Protein 1EKB (pdb70)

Sequence (245 aa):
CGKKLVTIVGGSDSREGAWPWVVALYFDDQQVCGASLVSRDWLVSAAHCVYGRNMEPSKWKAVLGLHMASNLTSPQIETRLIDQIVINPHYNKRRKNNDIAMMHLEMKVNYTDYIQPICLPEENQVFPPGRICSIAGWGALIYQGSTADVLQEADVPLLSNEKCQQQMPEYNITENMVCAGYEAGGVDSCQGDSGGPLMCQENNRWLLAGVTSFGYQCALPNRPGVYARVPRFTEWIQSFLHDDD

Nearest PDB structures (foldseek):
  1ekb-assembly1_B  TM=1.004E+00  e=3.372E-55  Bos taurus
  6zov-assembly3_C  TM=9.991E-01  e=3.784E-47  Homo sapiens
  7wr7-assembly1_B  TM=9.930E-01  e=2.522E-43  Homo sapiens
  7wqz-assembly1_B  TM=9.860E-01  e=4.909E-41  Homo sapiens
  3w94-assembly2_B  TM=9.907E-01  e=9.149E-38  Oryzias latipes

InterPro domains:
  IPR000082 SEA domain [PF01390] (59-157)
  IPR000082 SEA domain [PS50024] (54-169)
  IPR000082 SEA domain [SM00200] (52-170)
  IPR000859 CUB domain [PF00431] (240-347)
  IPR000859 CUB domain [PF00431] (540-647)
  IPR000859 CUB domain [PS01180] (240-350)
  IPR000859 CUB domain [PS01180] (540-650)
  IPR000859 CUB domain [SM00042] (240-350)
  IPR000859 CUB domain [SM00042] (540-650)
  IPR000859 CUB domain [cd00041] (240-349)
  IPR000859 CUB domain [cd00041] (540-649)
  IPR000998 MAM domain [PF00629] (363-519)
  IPR000998 MAM domain [PS00740] (407-447)
  IPR000998 MAM domain [PS50060] (361-520)
  IPR000998 MAM domain [SM00137] (358-520)
  IPR000998 MAM domain [cd06263] (363-518)
  IPR001190 SRCR domain [PF00530] (698-795)
  IPR001190 SRCR domain [PS00420] (699-736)
  IPR001190 SRCR domain [PS50287] (694-804)
  IPR001190 SRCR domain [SM00202] (694-784)

Organism: Bos taurus (NCBI:txid9913)

CATH classification: 2.40.10.10 (+1 more: 2.40.10.10)

Structure (mmCIF, N/CA/C/O backbone):
data_1EKB
#
_entry.id   1EKB
#
_cell.length_a   39.990
_cell.length_b   70.650
_cell.length_c   85.220
_cell.angle_alpha   90.00
_cell.angle_beta   90.00
_cell.angle_gamma   90.00
#
_symmetry.space_group_name_H-M   'P 21 21 21'
#
loop_
_entity.id
_entity.type
_entity.pdbx_description
1 polymer ENTEROPEPTIDASE
2 polymer ENTEROPEPTIDASE
3 polymer 'VAL-ASP-ASP-ASP-ASP-LYK PEPTIDE'
4 non-polymer 'ZINC ION'
5 water water
#
loop_
_atom_site.group_PDB
_atom_site.id
_atom_site.type_symbol
_atom_site.label_atom_id
_atom_site.label_alt_id
_atom_site.label_comp_id
_atom_site.label_asym_id
_atom_site.label_entity_id
_atom_site.label_seq_id
_atom_site.pdbx_PDB_ins_code
_atom_site.Cartn_x
_atom_site.Cartn_y
_atom_site.Cartn_z
_atom_site.occupancy
_atom_site.B_iso_or_equiv
_atom_site.auth_seq_id
_atom_site.auth_comp_id
_atom_site.auth_asym_id
_atom_site.auth_atom_id
_atom_site.pdbx_PDB_model_num
ATOM 1 N N . CYS A 1 1 ? 6.819 -16.698 15.312 1.00 25.69 1 CYS A N 1
ATOM 2 C CA . CYS A 1 1 ? 7.603 -15.478 14.950 1.00 25.58 1 CYS A CA 1
ATOM 3 C C . CYS A 1 1 ? 7.251 -14.980 13.543 1.00 24.22 1 CYS A C 1
ATOM 4 O O . CYS A 1 1 ? 7.432 -15.702 12.562 1.00 23.68 1 CYS A O 1
ATOM 7 N N . GLY A 1 2 ? 6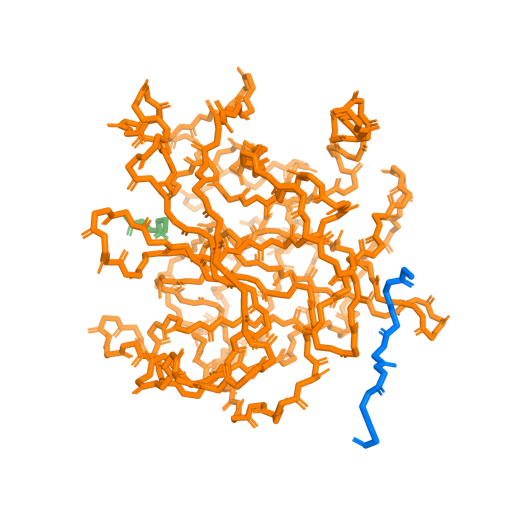.740 -13.753 13.458 1.00 22.01 2 GLY A N 1
ATOM 8 C CA . GLY A 1 2 ? 6.378 -13.153 12.180 1.00 21.22 2 GLY A CA 1
ATOM 9 C C . GLY A 1 2 ? 5.385 -13.886 11.283 1.00 22.77 2 GLY A C 1
ATOM 10 O O . GLY A 1 2 ? 5.444 -13.766 10.055 1.00 22.11 2 GLY A O 1
ATOM 11 N N . LYS A 1 3 ? 4.468 -14.642 11.876 1.00 22.08 3 LYS A N 1
ATOM 12 C CA . LYS A 1 3 ? 3.483 -15.375 11.092 1.00 22.72 3 LYS A CA 1
ATOM 13 C C . LYS A 1 3 ? 2.057 -14.951 11.446 1.00 23.95 3 LYS A C 1
ATOM 14 O O . LYS A 1 3 ? 1.714 -14.819 12.623 1.00 24.90 3 LYS A O 1
ATOM 16 N N . LYS A 1 4 ? 1.236 -14.704 10.426 1.00 23.66 4 LYS A N 1
ATOM 17 C CA . LYS A 1 4 ? -0.156 -14.336 10.654 1.00 23.72 4 LYS A CA 1
ATOM 18 C C . LYS A 1 4 ? -0.833 -15.668 10.926 1.00 25.05 4 LYS A C 1
ATOM 19 O O . LYS A 1 4 ? -0.453 -16.680 10.341 1.00 23.52 4 LYS A O 1
ATOM 25 N N . LEU A 1 5 ? -1.810 -15.684 11.825 1.00 28.37 5 LEU A N 1
ATOM 26 C CA . LEU A 1 5 ? -2.476 -16.936 12.168 1.00 31.92 5 LEU A CA 1
ATOM 27 C C . LEU A 1 5 ? -3.997 -16.913 12.036 1.00 34.49 5 LEU A C 1
ATOM 28 O O . LEU A 1 5 ? -4.686 -17.811 12.531 1.00 35.15 5 LEU A O 1
ATOM 33 N N . VAL A 1 6 ? -4.523 -15.893 11.371 1.00 36.56 6 VAL A N 1
ATOM 34 C CA . VAL A 1 6 ? -5.965 -15.798 11.184 1.00 40.40 6 VAL A CA 1
ATOM 35 C C . VAL A 1 6 ? -6.304 -15.970 9.706 1.00 41.43 6 VAL A C 1
ATOM 36 O O . VAL A 1 6 ? -5.695 -15.327 8.848 1.00 41.55 6 VAL A O 1
ATOM 40 N N . THR A 1 7 ? -7.272 -16.841 9.422 1.00 43.14 7 THR A N 1
ATOM 41 C CA . THR A 1 7 ? -7.698 -17.133 8.053 1.00 43.62 7 THR A CA 1
ATOM 42 C C . THR A 1 7 ? -8.075 -15.892 7.256 1.00 44.55 7 THR A C 1
ATOM 43 O O . THR A 1 7 ? -8.048 -14.798 7.863 1.00 46.51 7 THR A O 1
ATOM 47 N N . ILE B 2 1 ? -2.289 6.482 9.701 1.00 18.47 16 ILE B N 1
ATOM 48 C CA . ILE B 2 1 ? -1.987 5.947 8.341 1.00 17.88 16 ILE B CA 1
ATOM 49 C C . ILE B 2 1 ? -2.854 6.632 7.287 1.00 20.28 16 ILE B C 1
ATOM 50 O O . ILE B 2 1 ? -4.086 6.622 7.380 1.00 19.74 16 ILE B O 1
ATOM 55 N N . VAL B 2 2 ? -2.206 7.222 6.287 1.00 20.74 17 VAL B N 1
ATOM 56 C CA . VAL B 2 2 ? -2.914 7.916 5.222 1.00 22.03 17 VAL B CA 1
ATOM 57 C C . VAL B 2 2 ? -2.857 7.141 3.904 1.00 22.67 17 VAL B C 1
ATOM 58 O O . VAL B 2 2 ? -1.787 6.717 3.462 1.00 24.25 17 VAL B O 1
ATOM 62 N N . GLY B 2 3 ? -4.019 6.949 3.287 1.00 21.78 18 GLY B N 1
ATOM 63 C CA . GLY B 2 3 ? -4.076 6.235 2.025 1.00 19.07 18 GLY B CA 1
ATOM 64 C C . GLY B 2 3 ? -4.068 4.737 2.225 1.00 19.31 18 GLY B C 1
ATOM 65 O O . GLY B 2 3 ? -3.764 3.965 1.307 1.00 18.74 18 GLY B O 1
ATOM 66 N N . GLY B 2 4 ? -4.399 4.324 3.441 1.00 16.57 19 GLY B N 1
ATOM 67 C CA . GLY B 2 4 ? -4.434 2.914 3.748 1.00 15.36 19 GLY B CA 1
ATOM 68 C C . GLY B 2 4 ? -5.853 2.385 3.747 1.00 17.63 19 GLY B C 1
ATOM 69 O O . GLY B 2 4 ? -6.787 3.072 3.331 1.00 17.91 19 GLY B O 1
ATOM 70 N N . SER B 2 5 ? -6.011 1.151 4.210 1.00 19.33 20 SER B N 1
ATOM 71 C CA . SER B 2 5 ? -7.316 0.516 4.277 1.00 21.63 20 SER B CA 1
ATOM 72 C C . SER B 2 5 ? -7.486 -0.159 5.636 1.00 23.24 20 SER B C 1
ATOM 73 O O . SER B 2 5 ? -6.502 -0.445 6.327 1.00 22.21 20 SER B O 1
ATOM 76 N N . ASP B 2 6 ? -8.741 -0.412 6.002 1.00 24.15 21 ASP B N 1
ATOM 77 C CA . ASP B 2 6 ? -9.078 -1.065 7.259 1.00 25.62 21 ASP B CA 1
ATOM 78 C C . ASP B 2 6 ? -8.579 -2.505 7.266 1.00 24.84 21 ASP B C 1
ATOM 79 O O . ASP B 2 6 ? -8.917 -3.287 6.377 1.00 26.84 21 ASP B O 1
ATOM 84 N N . SER B 2 7 ? -7.786 -2.860 8.270 1.00 22.60 22 SER B N 1
ATOM 85 C CA . SER B 2 7 ? -7.291 -4.223 8.375 1.00 22.50 22 SER B CA 1
ATOM 86 C C . SER B 2 7 ? -8.269 -5.024 9.231 1.00 22.19 22 SER B C 1
ATOM 87 O O . SER B 2 7 ? -8.981 -4.458 10.058 1.00 22.92 22 SER B O 1
ATOM 90 N N . ARG B 2 8 ? -8.323 -6.335 9.026 1.00 23.16 23 ARG B N 1
ATOM 91 C CA . ARG B 2 8 ? -9.215 -7.169 9.821 1.00 25.06 23 ARG B CA 1
ATOM 92 C C . ARG B 2 8 ? -8.491 -7.787 11.013 1.00 24.47 23 ARG B C 1
ATOM 93 O O . ARG B 2 8 ? -7.265 -7.850 11.046 1.00 22.86 23 ARG B O 1
ATOM 101 N N . GLU B 2 9 ? -9.270 -8.223 11.997 1.00 24.59 24 GLU B N 1
ATOM 102 C CA . GLU B 2 9 ? -8.739 -8.832 13.209 1.00 23.55 24 GLU B CA 1
ATOM 103 C C . GLU B 2 9 ? -7.710 -9.898 12.886 1.00 22.61 24 GLU B C 1
ATOM 104 O O . GLU B 2 9 ? -7.933 -10.729 12.008 1.00 22.57 24 GLU B O 1
ATOM 110 N N . GLY B 2 10 ? -6.582 -9.861 13.593 1.00 20.97 25 GLY B N 1
ATOM 111 C CA . GLY B 2 10 ? -5.536 -10.849 13.382 1.00 19.85 25 GLY B CA 1
ATOM 112 C C . GLY B 2 10 ? -4.545 -10.558 12.267 1.00 19.41 25 GLY B C 1
ATOM 113 O O . GLY B 2 10 ? -3.526 -11.237 12.154 1.00 19.47 25 GLY B O 1
ATOM 114 N N . ALA B 2 11 ? -4.834 -9.552 11.446 1.00 18.63 26 ALA B N 1
ATOM 115 C CA . ALA B 2 11 ? -3.962 -9.195 10.330 1.00 17.27 26 ALA B CA 1
ATOM 116 C C . ALA B 2 11 ? -2.527 -8.926 10.778 1.00 18.06 26 ALA B C 1
ATOM 117 O O . ALA B 2 11 ? -1.582 -9.442 10.184 1.00 17.20 26 ALA B O 1
ATOM 119 N N . TRP B 2 12 ? -2.375 -8.122 11.828 1.00 17.59 27 TRP B N 1
ATOM 120 C CA . TRP B 2 12 ? -1.057 -7.772 12.349 1.00 17.22 27 TRP B CA 1
ATOM 121 C C . TRP B 2 12 ? -1.017 -7.980 13.862 1.00 16.12 27 TRP B C 1
ATOM 122 O O . TRP B 2 12 ? -1.055 -7.017 14.637 1.00 14.30 27 TRP B O 1
ATOM 133 N N . PRO B 2 13 ? -0.930 -9.251 14.299 1.00 15.36 28 PRO B N 1
ATOM 134 C CA . PRO B 2 13 ? -0.892 -9.617 15.722 1.00 14.83 28 PRO B CA 1
ATOM 135 C C . PRO B 2 13 ? 0.2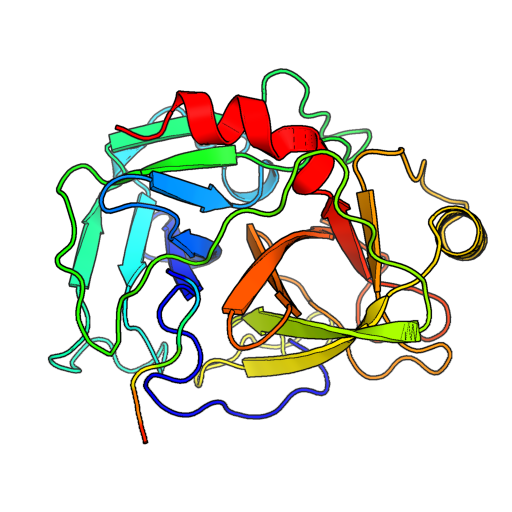58 -9.059 16.575 1.00 15.27 28 PRO B C 1
ATOM 136 O O . PRO B 2 13 ? 0.227 -9.173 17.801 1.00 17.57 28 PRO B O 1
ATOM 140 N N . TRP B 2 14 ? 1.259 -8.454 15.940 1.00 14.04 29 TRP B N 1
ATOM 141 C CA . TRP B 2 14 ? 2.385 -7.885 16.673 1.00 12.25 29 TRP B CA 1
ATOM 142 C C . TRP B 2 14 ? 2.271 -6.382 16.853 1.00 10.63 29 TRP B C 1
ATOM 143 O O . TRP B 2 14 ? 3.065 -5.779 17.567 1.00 11.92 29 TRP B O 1
ATOM 154 N N . VAL B 2 15 ? 1.290 -5.775 16.200 1.00 8.22 30 VAL B N 1
ATOM 155 C CA . VAL B 2 15 ? 1.082 -4.340 16.318 1.00 7.61 30 VAL B CA 1
ATOM 156 C C . VAL B 2 15 ? 0.363 -4.040 17.627 1.00 9.60 30 VAL B C 1
ATOM 157 O O . VAL B 2 15 ? -0.663 -4.653 17.932 1.00 5.57 30 VAL B O 1
ATOM 161 N N . VAL B 2 16 ? 0.915 -3.109 18.405 1.00 9.06 31 VAL B N 1
ATOM 162 C CA . VAL B 2 16 ? 0.319 -2.769 19.684 1.00 8.97 31 VAL B CA 1
ATOM 163 C C . VAL B 2 16 ? 0.082 -1.276 19.873 1.00 9.72 31 VAL B C 1
ATOM 164 O O . VAL B 2 16 ? 0.817 -0.429 19.356 1.00 8.76 31 VAL B O 1
ATOM 168 N N . ALA B 2 17 ? -0.972 -0.962 20.611 1.00 11.18 32 ALA B N 1
ATOM 169 C CA . ALA B 2 17 ? -1.329 0.421 20.885 1.00 11.73 32 ALA B CA 1
ATOM 170 C C . ALA B 2 17 ? -0.747 0.893 22.228 1.00 11.49 32 ALA B C 1
ATOM 171 O O . ALA B 2 17 ? -0.683 0.142 23.198 1.00 9.95 32 ALA B O 1
ATOM 173 N N . LEU B 2 18 ? -0.312 2.145 22.265 1.00 13.97 33 LEU B N 1
ATOM 174 C CA . LEU B 2 18 ? 0.258 2.709 23.473 1.00 15.95 33 LEU B CA 1
ATOM 175 C C . LEU B 2 18 ? -0.559 3.884 23.980 1.00 17.51 33 LEU B C 1
ATOM 176 O O . LEU B 2 18 ? -0.909 4.797 23.230 1.00 18.03 33 LEU B O 1
ATOM 181 N N . TYR B 2 19 ? -0.870 3.848 25.268 1.00 19.73 34 TYR B N 1
ATOM 182 C CA . TYR B 2 19 ? -1.637 4.917 25.885 1.00 20.38 34 TYR B CA 1
ATOM 183 C C . TYR B 2 19 ? -0.845 5.559 27.012 1.00 21.07 34 TYR B C 1
ATOM 184 O O . TYR B 2 19 ? -0.276 4.868 27.859 1.00 20.73 34 TYR B O 1
ATOM 193 N N . PHE B 2 20 ? -0.787 6.884 27.002 1.00 23.01 35 PHE B N 1
ATOM 194 C CA . PHE B 2 20 ? -0.114 7.624 28.057 1.00 25.76 35 PHE B CA 1
ATOM 195 C C . PHE B 2 20 ? -1.265 8.316 28.780 1.00 28.21 35 PHE B C 1
ATOM 196 O O . PHE B 2 20 ? -1.948 9.157 28.191 1.00 28.66 35 PHE B O 1
ATOM 204 N N . ASP B 2 21 ? -1.489 7.946 30.041 1.00 29.63 37 ASP B N 1
ATOM 205 C CA . ASP B 2 21 ? -2.587 8.508 30.823 1.00 30.48 37 ASP B CA 1
ATOM 206 C C . ASP B 2 21 ? -3.900 8.269 30.075 1.00 30.64 37 ASP B C 1
ATOM 207 O O . ASP B 2 21 ? -4.666 9.202 29.807 1.00 27.75 37 ASP B O 1
ATOM 212 N N . ASP B 2 22 ? -4.122 7.002 29.730 1.00 32.20 38 ASP B N 1
ATOM 213 C CA . ASP B 2 22 ? -5.312 6.546 29.018 1.00 33.41 38 ASP B CA 1
ATOM 214 C C . ASP B 2 22 ? -5.638 7.271 27.719 1.00 32.52 38 ASP B C 1
ATOM 215 O O . ASP B 2 22 ? -6.792 7.343 27.304 1.00 33.24 38 ASP B O 1
ATOM 220 N N . GLN B 2 23 ? -4.601 7.790 27.074 1.00 32.02 39 GLN B N 1
ATOM 221 C CA . GLN B 2 23 ? -4.741 8.490 25.803 1.00 31.49 39 GLN B CA 1
ATOM 222 C C . GLN B 2 23 ? -3.850 7.782 24.768 1.00 28.39 39 GLN B C 1
ATOM 223 O O . GLN B 2 23 ? -2.633 7.723 24.932 1.00 26.24 39 GLN B O 1
ATOM 229 N N . GLN B 2 24 ? -4.456 7.234 23.719 1.00 26.11 40 GLN B N 1
ATOM 230 C CA . GLN B 2 24 ? -3.697 6.536 22.679 1.00 24.69 40 GLN B CA 1
ATOM 231 C C . GLN B 2 24 ? -2.820 7.546 21.942 1.00 22.55 40 GLN B C 1
ATOM 232 O O . GLN B 2 24 ? -3.334 8.474 21.319 1.00 22.88 40 GLN B O 1
ATOM 238 N N . VAL B 2 25 ? -1.500 7.371 22.019 1.00 20.68 41 VAL B N 1
ATOM 239 C CA . VAL B 2 25 ? -0.576 8.309 21.382 1.00 19.44 41 VAL B CA 1
ATOM 240 C C . VAL B 2 25 ? 0.455 7.705 20.422 1.00 19.52 41 VAL B C 1
ATOM 241 O O . VAL B 2 25 ? 1.038 8.422 19.613 1.00 20.76 41 VAL B O 1
ATOM 245 N N . CYS B 2 26 ? 0.692 6.401 20.505 1.00 17.96 42 CYS B N 1
ATOM 246 C CA . CYS B 2 26 ? 1.664 5.781 19.609 1.00 15.90 42 CYS B CA 1
ATOM 247 C C . CYS B 2 26 ? 1.473 4.290 19.385 1.00 12.80 42 CYS B C 1
ATOM 248 O O . CYS B 2 26 ? 0.636 3.652 20.017 1.00 14.20 42 CYS B O 1
ATOM 251 N N . GLY B 2 27 ? 2.258 3.754 18.458 1.00 11.64 43 GLY B N 1
ATOM 252 C CA . GLY B 2 27 ? 2.214 2.337 18.157 1.00 8.96 43 GLY B CA 1
ATOM 253 C C . GLY B 2 27 ? 3.524 1.723 18.617 1.00 9.04 43 GLY B C 1
ATOM 254 O O . GLY B 2 27 ? 4.446 2.436 19.016 1.00 9.09 43 GLY B O 1
ATOM 255 N N . ALA B 2 28 ? 3.605 0.401 18.580 1.00 7.21 44 ALA B N 1
ATOM 256 C CA . ALA B 2 28 ? 4.807 -0.301 18.988 1.00 8.69 44 ALA B CA 1
ATOM 257 C C . ALA B 2 28 ? 4.666 -1.704 18.454 1.00 7.85 44 ALA B C 1
ATOM 258 O O . ALA B 2 28 ? 3.574 -2.095 18.052 1.00 9.99 44 ALA B O 1
ATOM 260 N N . SER B 2 29 ? 5.757 -2.461 18.460 1.00 6.33 45 SER B N 1
ATOM 261 C CA . SER B 2 29 ? 5.731 -3.823 17.945 1.00 7.99 45 SER B CA 1
ATOM 262 C C . SER B 2 29 ? 6.201 -4.813 18.999 1.00 9.73 45 SER B C 1
ATOM 263 O O . SER B 2 29 ? 7.214 -4.590 19.667 1.00 11.67 45 SER B O 1
ATOM 266 N N . LEU B 2 30 ? 5.460 -5.907 19.137 1.00 10.64 46 LEU B N 1
ATOM 267 C CA . LEU B 2 30 ? 5.794 -6.958 20.088 1.00 10.55 46 LEU B CA 1
ATOM 268 C C . LEU B 2 30 ? 6.937 -7.788 19.520 1.00 13.46 46 LEU B C 1
ATOM 269 O O . LEU B 2 30 ? 6.885 -8.198 18.356 1.00 14.45 46 LEU B O 1
ATOM 274 N N . VAL B 2 31 ? 7.974 -8.034 20.320 1.00 13.78 47 VAL B N 1
ATOM 275 C CA . VAL B 2 31 ? 9.094 -8.845 19.844 1.00 14.57 47 VAL B CA 1
ATOM 276 C C . VAL B 2 31 ? 9.429 -10.009 20.797 1.00 15.71 47 VAL B C 1
ATOM 277 O O . VAL B 2 31 ? 10.333 -10.797 20.539 1.00 16.15 47 VAL B O 1
ATOM 281 N N . SER B 2 32 ? 8.676 -10.113 21.888 1.00 16.62 48 SER B N 1
ATOM 282 C CA . SER B 2 32 ? 8.832 -11.195 22.867 1.00 16.78 48 SER B CA 1
ATOM 283 C C . SER B 2 32 ? 7.635 -11.090 23.818 1.00 17.62 48 SER B C 1
ATOM 284 O O . SER B 2 32 ? 6.801 -10.194 23.667 1.00 15.56 48 SER B O 1
ATOM 287 N N . ARG B 2 33 ? 7.552 -11.987 24.798 1.00 20.80 49 ARG B N 1
ATOM 288 C CA . ARG B 2 33 ? 6.443 -11.944 25.749 1.00 22.54 49 ARG B CA 1
ATOM 289 C C . ARG B 2 33 ? 6.575 -10.761 26.697 1.00 21.67 49 ARG B C 1
ATOM 290 O O . ARG B 2 33 ? 5.621 -10.406 27.383 1.00 21.63 49 ARG B O 1
ATOM 298 N N . ASP B 2 34 ? 7.752 -10.142 26.713 1.00 22.97 50 ASP B N 1
ATOM 299 C CA . ASP B 2 34 ? 8.029 -9.035 27.635 1.00 22.83 50 ASP B CA 1
ATOM 300 C C . ASP B 2 34 ? 8.376 -7.681 27.059 1.00 19.39 50 ASP B C 1
ATOM 301 O O . ASP B 2 34 ? 8.161 -6.666 27.722 1.00 18.10 50 ASP B O 1
ATOM 306 N N . TRP B 2 35 ? 8.926 -7.650 25.849 1.00 16.78 51 TRP B N 1
ATOM 307 C CA . TRP B 2 35 ? 9.332 -6.376 25.272 1.00 13.72 51 TRP B CA 1
ATOM 308 C C . TRP B 2 35 ? 8.642 -5.895 24.003 1.00 13.57 51 TRP B C 1
ATOM 309 O O . TRP B 2 35 ? 8.198 -6.679 23.169 1.00 11.08 51 TRP B O 1
ATOM 320 N N . LEU B 2 36 ? 8.592 -4.573 23.880 1.00 13.92 52 LEU B N 1
ATOM 321 C CA . LEU B 2 36 ? 8.004 -3.882 22.743 1.00 15.38 52 LEU B CA 1
ATOM 322 C C . LEU B 2 36 ? 9.043 -2.900 22.212 1.00 15.00 52 LEU B C 1
ATOM 323 O O . LEU B 2 36 ? 9.778 -2.290 22.995 1.00 14.81 52 LEU B O 1
ATOM 328 N N . VAL B 2 37 ? 9.112 -2.758 20.892 1.00 12.31 53 VAL B N 1
ATOM 329 C CA . VAL B 2 37 ? 10.010 -1.791 20.287 1.00 9.57 53 VAL B CA 1
ATOM 330 C C . VAL B 2 37 ? 9.093 -0.680 19.796 1.00 10.33 53 VAL B C 1
ATOM 331 O O . VAL B 2 37 ? 8.083 -0.935 19.149 1.00 11.42 53 VAL B O 1
ATOM 335 N N . SER B 2 38 ? 9.444 0.554 20.111 1.00 9.46 54 SER B N 1
ATOM 336 C CA . SER B 2 38 ? 8.641 1.692 19.711 1.00 7.63 54 SER B CA 1
ATOM 337 C C . SER B 2 38 ? 9.598 2.840 19.390 1.00 8.23 54 SER B C 1
ATOM 338 O O . SER B 2 38 ? 10.800 2.622 19.274 1.00 7.04 54 SER B O 1
ATOM 341 N N . ALA B 2 39 ? 9.067 4.051 19.253 1.00 10.26 55 ALA B N 1
ATOM 342 C CA . ALA B 2 39 ? 9.885 5.221 18.937 1.00 13.84 55 ALA B CA 1
ATOM 343 C C . ALA B 2 39 ? 10.235 6.024 20.186 1.00 15.83 55 ALA B C 1
ATOM 344 O O . ALA B 2 39 ? 9.403 6.186 21.082 1.00 17.07 55 ALA B O 1
ATOM 346 N N . ALA B 2 40 ? 11.458 6.545 20.231 1.00 16.09 56 ALA B N 1
ATOM 347 C CA . ALA B 2 40 ? 11.910 7.338 21.367 1.00 16.20 56 ALA B CA 1
ATOM 348 C C . ALA B 2 40 ? 11.110 8.621 21.591 1.00 18.15 56 ALA B C 1
ATOM 349 O O . ALA B 2 40 ? 10.829 8.976 22.739 1.00 18.70 56 ALA B O 1
ATOM 351 N N . HIS B 2 41 ? 10.735 9.323 20.522 1.00 16.71 57 HIS B N 1
ATOM 352 C CA . HIS B 2 41 ? 9.986 10.563 20.718 1.00 17.72 57 HIS B CA 1
ATOM 353 C C . HIS B 2 41 ? 8.588 10.326 21.272 1.00 18.08 57 HIS B C 1
ATOM 354 O O . HIS B 2 41 ? 7.875 11.270 21.623 1.00 17.52 57 HIS B O 1
ATOM 361 N N . CYS B 2 42 ? 8.195 9.063 21.350 1.00 20.04 58 CYS B N 1
ATOM 362 C CA . CYS B 2 42 ? 6.890 8.736 21.899 1.00 22.71 58 CYS B CA 1
ATOM 363 C C . CYS B 2 42 ? 6.987 8.873 23.417 1.00 24.32 58 CYS B C 1
ATOM 364 O O . CYS B 2 42 ? 6.120 9.467 24.052 1.00 24.91 58 CYS B O 1
ATOM 367 N N . VAL B 2 43 ? 8.069 8.346 23.982 1.00 23.68 59 VAL B N 1
ATOM 368 C CA . VAL B 2 43 ? 8.276 8.369 25.420 1.00 26.02 59 VAL B CA 1
ATOM 369 C C . VAL B 2 43 ? 9.246 9.438 25.934 1.00 27.71 59 VAL B C 1
ATOM 370 O O . VAL B 2 43 ? 9.565 9.470 27.121 1.00 27.58 59 VAL B O 1
ATOM 374 N N . TYR B 2 44 ? 9.708 10.313 25.052 1.00 28.46 60 TYR B N 1
ATOM 375 C CA . TYR B 2 44 ? 10.639 11.356 25.458 1.00 29.30 60 TYR B CA 1
ATOM 376 C C . TYR B 2 44 ? 10.011 12.389 26.390 1.00 29.80 60 TYR B C 1
ATOM 377 O O . TYR B 2 44 ? 8.998 13.002 26.061 1.00 28.62 60 TYR B O 1
ATOM 386 N N . GLY B 2 45 A 10.631 12.588 27.549 1.00 31.32 60 GLY B N 1
ATOM 387 C CA . GLY B 2 45 A 10.126 13.562 28.503 1.00 31.14 60 GLY B CA 1
ATOM 388 C C . GLY B 2 45 A 8.962 13.055 29.331 1.00 30.83 60 GLY B C 1
ATOM 389 O O . GLY B 2 45 A 8.292 13.826 30.020 1.00 32.07 60 GLY B O 1
ATOM 390 N N . ARG B 2 46 F 8.719 11.752 29.258 1.00 29.61 60 ARG B N 1
ATOM 391 C CA . ARG B 2 46 F 7.641 11.121 30.004 1.00 28.16 60 ARG B CA 1
ATOM 392 C C . ARG B 2 46 F 7.943 9.632 30.087 1.00 25.36 60 ARG B C 1
ATOM 393 O O . ARG B 2 46 F 7.088 8.787 29.847 1.00 25.36 60 ARG B O 1
ATOM 401 N N . ASN B 2 47 G 9.184 9.337 30.452 1.00 24.97 60 ASN B N 1
ATOM 402 C CA . ASN B 2 47 G 9.680 7.973 30.562 1.00 25.40 60 ASN B CA 1
ATOM 403 C C . ASN B 2 47 G 10.063 7.603 31.994 1.00 27.21 60 ASN B C 1
ATOM 404 O O . ASN B 2 47 G 10.292 6.431 32.296 1.00 26.26 60 ASN B O 1
ATOM 409 N N . MET B 2 48 H 10.136 8.602 32.870 1.00 29.40 60 MET B N 1
ATOM 410 C CA . MET B 2 48 H 10.515 8.376 34.261 1.00 31.20 60 MET B CA 1
ATOM 411 C C . MET B 2 48 H 9.466 7.664 35.113 1.00 30.83 60 MET B C 1
ATOM 412 O O . MET B 2 48 H 9.811 6.989 36.084 1.00 30.27 60 MET B O 1
ATOM 417 N N . GLU B 2 49 I 8.192 7.818 34.763 1.00 29.21 60 GLU B N 1
ATOM 418 C CA . GLU B 2 49 I 7.117 7.149 35.492 1.00 27.64 60 GLU B CA 1
ATOM 419 C C . GLU B 2 49 I 6.455 6.184 34.499 1.00 25.19 60 GLU B C 1
ATOM 420 O O . GLU B 2 49 I 5.377 6.456 33.974 1.00 25.46 60 GLU B O 1
ATOM 426 N N . PRO B 2 50 ? 7.101 5.037 34.233 1.00 23.55 61 PRO B N 1
ATOM 427 C CA . PRO B 2 50 ? 6.614 4.012 33.299 1.00 23.46 61 PRO B CA 1
ATOM 428 C C . PRO B 2 50 ? 5.214 3.422 33.477 1.00 24.08 61 PRO B C 1
ATOM 429 O O . PRO B 2 50 ? 4.606 2.989 32.498 1.00 25.64 61 PRO B O 1
ATOM 433 N N . SER B 2 51 ? 4.698 3.390 34.702 1.00 23.35 62 SER B N 1
ATOM 434 C CA . SER B 2 51 ? 3.364 2.832 34.923 1.00 22.02 62 SER B CA 1
ATOM 435 C C . SER B 2 51 ? 2.275 3.752 34.373 1.00 21.13 62 SER B C 1
ATOM 436 O O . SER B 2 51 ? 1.090 3.435 34.440 1.00 21.60 62 SER B O 1
ATOM 439 N N . LYS B 2 52 ? 2.684 4.896 33.832 1.00 21.44 63 LYS B N 1
ATOM 440 C CA . LYS B 2 52 ? 1.738 5.838 33.247 1.00 20.74 63 LYS B CA 1
ATOM 441 C C . LYS B 2 52 ? 1.449 5.439 31.804 1.00 19.45 63 LYS B C 1
ATOM 442 O O . LYS B 2 52 ? 0.616 6.060 31.146 1.00 17.90 63 LYS B O 1
ATOM 448 N N . TRP B 2 53 ? 2.145 4.403 31.329 1.00 16.94 64 TRP B N 1
ATOM 449 C CA . TRP B 2 53 ? 1.977 3.892 29.967 1.00 17.26 64 TRP B CA 1
ATOM 450 C C . TRP B 2 53 ? 1.231 2.570 29.905 1.00 17.29 64 TRP B C 1
ATOM 451 O O . TRP B 2 53 ? 1.510 1.658 30.682 1.00 19.88 64 TRP B O 1
ATOM 462 N N . LYS B 2 54 ? 0.287 2.470 28.976 1.00 16.32 65 LYS B N 1
ATOM 463 C CA . LYS B 2 54 ? -0.484 1.243 28.776 1.00 17.81 65 LYS B CA 1
ATOM 464 C C . LYS B 2 54 ? -0.225 0.673 27.373 1.00 16.31 65 LYS B C 1
ATOM 465 O O . LYS B 2 54 ? -0.198 1.409 26.383 1.00 15.07 65 LYS B O 1
ATOM 471 N N . ALA B 2 55 ? -0.042 -0.639 27.304 1.00 14.16 66 ALA B N 1
ATOM 472 C CA . ALA B 2 55 ? 0.188 -1.325 26.045 1.00 16.11 66 ALA B CA 1
ATOM 473 C C . ALA B 2 55 ? -1.031 -2.210 25.821 1.00 17.99 66 ALA B C 1
ATOM 474 O O . ALA B 2 55 ? -1.340 -3.057 26.658 1.00 20.29 66 ALA B O 1
ATOM 476 N N . VAL B 2 56 ? -1.734 -2.002 24.711 1.00 16.38 67 VAL B N 1
ATOM 477 C CA . VAL B 2 56 ? -2.926 -2.791 24.400 1.00 15.45 67 VAL B CA 1
ATOM 478 C C . VAL B 2 56 ? -2.633 -3.697 23.220 1.00 14.87 67 VAL B C 1
ATOM 479 O O . VAL B 2 56 ? -2.412 -3.220 22.107 1.00 14.85 67 VAL B O 1
ATOM 483 N N . LEU B 2 57 ? -2.644 -5.002 23.464 1.00 15.11 68 LEU B N 1
ATOM 484 C CA . LEU B 2 57 ? -2.350 -5.973 22.419 1.00 15.57 68 LEU B CA 1
ATOM 485 C C . LEU B 2 57 ? -3.575 -6.691 21.864 1.00 16.48 68 LEU B C 1
ATOM 486 O O . LEU B 2 57 ? -4.612 -6.765 22.513 1.00 16.27 68 LEU B O 1
ATOM 491 N N . GLY B 2 58 ? -3.446 -7.221 20.651 1.00 17.28 69 GLY B N 1
ATOM 492 C CA . GLY B 2 58 ? -4.563 -7.907 20.031 1.00 17.75 69 GLY B CA 1
ATOM 493 C C . GLY B 2 58 ? -5.709 -6.947 19.773 1.00 16.28 69 GLY B C 1
ATOM 494 O O . GLY B 2 58 ? -6.851 -7.367 19.619 1.00 18.73 69 GLY B O 1
ATOM 495 N N . LEU B 2 59 ? -5.404 -5.653 19.728 1.00 15.08 70 LEU B N 1
ATOM 496 C CA . LEU B 2 59 ? -6.424 -4.639 19.491 1.00 16.90 70 LEU B CA 1
ATOM 497 C C . LEU B 2 59 ? -6.805 -4.531 18.022 1.00 18.58 70 LEU B C 1
ATOM 498 O O . LEU B 2 59 ? -5.992 -4.795 17.140 1.00 18.77 70 LEU B O 1
ATOM 503 N N . HIS B 2 60 ? -8.048 -4.133 17.775 1.00 20.28 71 HIS B N 1
ATOM 504 C CA . HIS B 2 60 ? -8.542 -3.955 16.418 1.00 22.92 71 HIS B CA 1
ATOM 505 C C . HIS B 2 60 ? -9.152 -2.565 16.279 1.00 24.39 71 HIS B C 1
ATOM 506 O O . HIS B 2 60 ? -8.600 -1.693 15.599 1.00 23.86 71 HIS B O 1
ATOM 513 N N . MET B 2 61 ? -10.290 -2.359 16.928 1.00 25.50 72 MET B N 1
ATOM 514 C CA . MET B 2 61 ? -10.949 -1.065 16.886 1.00 26.62 72 MET B CA 1
ATOM 515 C C . MET B 2 61 ? -10.704 -0.281 18.173 1.00 27.33 72 MET B C 1
ATOM 516 O O . MET B 2 61 ? -11.070 -0.716 19.262 1.00 27.46 72 MET B O 1
ATOM 521 N N . ALA B 2 62 ? -10.071 0.878 18.028 1.00 27.85 73 ALA B N 1
ATOM 522 C CA . ALA B 2 62 ? -9.755 1.742 19.154 1.00 29.32 73 ALA B CA 1
ATOM 523 C C . ALA B 2 62 ? -10.997 2.109 19.961 1.00 31.24 73 ALA B C 1
ATOM 524 O O . ALA B 2 62 ? -10.902 2.455 21.143 1.00 32.05 73 ALA B O 1
ATOM 526 N N . SER B 2 63 ? -12.157 2.031 19.315 1.00 30.97 74 SER B N 1
ATOM 527 C CA . SER B 2 63 ? -13.425 2.364 19.955 1.00 31.40 74 SER B CA 1
ATOM 528 C C . SER B 2 63 ? -14.035 1.130 20.607 1.00 32.84 74 SER B C 1
ATOM 529 O O . SER B 2 63 ? -15.132 1.193 21.175 1.00 31.59 74 SER B O 1
ATOM 532 N N . ASN B 2 64 ? -13.319 0.010 20.512 1.00 33.10 75 ASN B N 1
ATOM 533 C CA . ASN B 2 64 ? -13.780 -1.247 21.090 1.00 33.61 75 ASN B CA 1
ATOM 534 C C . ASN B 2 64 ? -12.704 -2.038 21.858 1.00 34.10 75 ASN B C 1
ATOM 535 O O . ASN B 2 64 ? -11.989 -2.853 21.270 1.00 33.21 75 ASN B O 1
ATOM 540 N N . LEU B 2 65 ? -12.607 -1.815 23.168 1.00 34.70 76 LEU B N 1
ATOM 541 C CA . LEU B 2 65 ? -11.637 -2.537 23.992 1.00 35.08 76 LEU B CA 1
ATOM 542 C C . LEU B 2 65 ? -12.318 -3.738 24.673 1.00 35.70 76 LEU B C 1
ATOM 543 O O . LEU B 2 65 ? -11.718 -4.413 25.514 1.00 35.09 76 LEU B O 1
ATOM 548 N N . THR B 2 66 ? -13.557 -4.026 24.276 1.00 36.40 77 THR B N 1
ATOM 549 C CA . THR B 2 66 ? -14.312 -5.126 24.870 1.00 37.44 77 THR B CA 1
ATOM 550 C C . THR B 2 66 ? -14.035 -6.506 24.258 1.00 37.51 77 THR B C 1
ATOM 551 O O . THR B 2 66 ? -14.359 -7.532 24.860 1.00 37.84 77 THR B O 1
ATOM 555 N N . SER B 2 67 A -13.437 -6.534 23.073 1.00 36.98 77 SER B N 1
ATOM 556 C CA . SER B 2 67 A -13.142 -7.816 22.432 1.00 37.13 77 SER B CA 1
ATOM 557 C C . SER B 2 67 A -12.370 -8.736 23.358 1.00 36.86 77 SER B C 1
ATOM 558 O O . SER B 2 67 A -11.457 -8.295 24.047 1.00 36.33 77 SER B O 1
ATOM 561 N N . PRO B 2 68 ? -12.740 -10.032 23.399 1.00 37.25 78 PRO B N 1
ATOM 562 C CA . PRO B 2 68 ? -12.092 -11.043 24.239 1.00 36.72 78 PRO B CA 1
ATOM 563 C C . PRO B 2 68 ? -10.651 -11.391 23.892 1.00 35.44 78 PRO B C 1
ATOM 564 O O . PRO B 2 68 ? -9.958 -11.997 24.703 1.00 35.52 78 PRO B O 1
ATOM 568 N N . GLN B 2 69 ? -10.190 -11.034 22.695 1.00 34.14 79 GLN B N 1
ATOM 569 C CA . GLN B 2 69 ? -8.808 -11.369 22.314 1.00 33.40 79 GLN B CA 1
ATOM 570 C C . GLN B 2 69 ? -7.767 -10.350 22.749 1.00 31.49 79 GLN B C 1
ATOM 571 O O . GLN B 2 69 ? -6.562 -10.569 22.594 1.00 30.31 79 GLN B O 1
ATOM 577 N N . ILE B 2 70 ? -8.251 -9.238 23.287 1.00 29.26 80 ILE B N 1
ATOM 578 C CA . ILE B 2 70 ? -7.384 -8.169 23.757 1.00 26.10 80 ILE B CA 1
ATOM 579 C C . ILE B 2 70 ? -6.750 -8.514 25.102 1.00 26.24 80 ILE B C 1
ATOM 580 O O . ILE B 2 70 ? -7.252 -9.358 25.848 1.00 26.42 80 ILE B O 1
ATOM 585 N N . GLU B 2 71 ? -5.630 -7.852 25.383 1.00 25.52 81 GLU B N 1
ATOM 586 C CA . GLU B 2 71 ? -4.891 -8.000 26.634 1.00 23.38 81 GLU B CA 1
ATOM 587 C C . GLU B 2 71 ? -4.224 -6.655 26.897 1.00 21.05 81 GLU B C 1
ATOM 588 O O . GLU B 2 71 ? -3.705 -6.022 25.973 1.00 20.80 81 GLU B O 1
ATOM 594 N N . THR B 2 72 ? -4.252 -6.214 28.150 1.00 18.72 82 THR B N 1
ATOM 595 C CA . THR B 2 72 ? -3.638 -4.946 28.525 1.00 18.23 82 THR B CA 1
ATOM 596 C C . THR B 2 72 ? -2.504 -5.169 29.528 1.00 17.52 82 THR B C 1
ATOM 597 O O . THR B 2 72 ? -2.567 -6.061 30.374 1.00 19.18 82 THR B O 1
ATOM 601 N N . ARG B 2 73 ? -1.459 -4.360 29.419 1.00 14.91 83 ARG B N 1
ATOM 602 C CA . ARG B 2 73 ? -0.315 -4.481 30.308 1.00 14.48 83 ARG B CA 1
ATOM 603 C C . ARG B 2 73 ? 0.237 -3.115 30.640 1.00 14.66 83 ARG B C 1
ATOM 604 O O . ARG B 2 73 ? 0.259 -2.222 29.796 1.00 14.45 83 ARG B O 1
ATOM 612 N N . LEU B 2 74 ? 0.663 -2.940 31.882 1.00 14.96 84 LEU B N 1
ATOM 613 C CA . LEU B 2 74 ? 1.249 -1.671 32.271 1.00 15.36 84 LEU B CA 1
ATOM 614 C C . LEU B 2 74 ? 2.715 -1.746 31.860 1.00 14.85 84 LEU B C 1
ATOM 615 O O . LEU B 2 74 ? 3.269 -2.836 31.696 1.00 12.15 84 LEU B O 1
ATOM 620 N N . ILE B 2 75 ? 3.338 -0.593 31.668 1.00 14.85 85 ILE B N 1
ATOM 621 C CA . ILE B 2 75 ? 4.734 -0.581 31.292 1.00 15.36 85 ILE B CA 1
ATOM 622 C C . ILE B 2 75 ? 5.622 -0.477 32.530 1.00 16.59 85 ILE B C 1
ATOM 623 O O . ILE B 2 75 ? 5.590 0.508 33.265 1.00 14.81 85 ILE B O 1
ATOM 628 N N . ASP B 2 76 ? 6.409 -1.529 32.723 1.00 20.03 86 ASP B N 1
ATOM 629 C CA . ASP B 2 76 ? 7.354 -1.695 33.822 1.00 23.72 86 ASP B CA 1
ATOM 630 C C . ASP B 2 76 ? 8.572 -0.780 33.713 1.00 24.48 86 ASP B C 1
ATOM 631 O O . ASP B 2 76 ? 9.017 -0.189 34.695 1.00 25.46 86 ASP B O 1
ATOM 636 N N . GLN B 2 77 ? 9.116 -0.690 32.505 1.00 23.63 87 GLN B N 1
ATOM 637 C CA . GLN B 2 77 ? 10.304 0.108 32.257 1.00 23.37 87 GLN B CA 1
ATOM 638 C C . GLN B 2 77 ? 10.414 0.576 30.813 1.00 23.26 87 GLN B C 1
ATOM 639 O O . GLN B 2 77 ? 10.019 -0.123 29.883 1.00 23.99 87 GLN B O 1
ATOM 645 N N . ILE B 2 78 ? 10.956 1.773 30.639 1.00 24.56 88 ILE B N 1
ATOM 646 C CA . ILE B 2 78 ? 11.155 2.339 29.312 1.00 23.71 88 ILE B CA 1
ATOM 647 C C . ILE B 2 78 ? 12.647 2.619 29.161 1.00 23.79 88 ILE B C 1
ATOM 648 O O . ILE B 2 78 ? 13.235 3.316 29.985 1.00 23.85 88 ILE B O 1
ATOM 653 N N . VAL B 2 79 ? 13.262 2.047 28.129 1.00 23.82 89 VAL B N 1
ATOM 654 C CA . VAL B 2 79 ? 14.687 2.257 27.894 1.00 22.83 89 VAL B CA 1
ATOM 655 C C . VAL B 2 79 ? 14.904 2.985 26.577 1.00 21.89 89 VAL B C 1
ATOM 656 O O . VAL B 2 79 ? 14.980 2.358 25.518 1.00 22.03 89 VAL B O 1
ATOM 660 N N . ILE B 2 80 ? 15.010 4.306 26.644 1.00 21.65 90 ILE B N 1
ATOM 661 C CA . ILE B 2 80 ? 15.227 5.087 25.439 1.00 23.49 90 ILE B CA 1
ATOM 662 C C . ILE B 2 80 ? 16.601 4.778 24.876 1.00 24.53 90 ILE B C 1
ATOM 663 O O . ILE B 2 80 ? 17.556 4.577 25.627 1.00 26.42 90 ILE B O 1
ATOM 668 N N . ASN B 2 81 ? 16.708 4.725 23.552 1.00 23.86 91 ASN B N 1
ATOM 669 C CA . ASN B 2 81 ? 18.000 4.442 22.949 1.00 22.61 91 ASN B CA 1
ATOM 670 C C . ASN B 2 81 ? 18.987 5.489 23.454 1.00 22.19 91 ASN B C 1
ATOM 671 O O . ASN B 2 81 ? 18.730 6.692 23.381 1.00 21.57 91 ASN B O 1
ATOM 676 N N . PRO B 2 82 ? 20.133 5.033 23.976 1.00 23.51 92 PRO B N 1
ATOM 677 C CA . PRO B 2 82 ? 21.199 5.878 24.524 1.00 25.81 92 PRO B CA 1
ATOM 678 C C . PRO B 2 82 ? 21.692 6.994 23.610 1.00 27.60 92 PRO B C 1
ATOM 679 O O . PRO B 2 82 ? 22.307 7.955 24.077 1.00 28.57 92 PRO B O 1
ATOM 683 N N . HIS B 2 83 ? 21.429 6.884 22.313 1.00 28.14 93 HIS B N 1
ATOM 684 C CA . HIS B 2 83 ? 21.905 7.911 21.401 1.00 28.39 93 HIS B CA 1
ATOM 685 C C . HIS B 2 83 ? 20.813 8.672 20.695 1.00 29.09 93 HIS B C 1
ATOM 686 O O . HIS B 2 83 ? 21.048 9.307 19.672 1.00 31.68 93 HIS B O 1
ATOM 693 N N . TYR B 2 84 ? 19.613 8.614 21.251 1.00 28.89 94 TYR B N 1
ATOM 694 C CA . TYR B 2 84 ? 18.493 9.335 20.677 1.00 29.87 94 TYR B CA 1
ATOM 695 C C . TYR B 2 84 ? 18.814 10.821 20.681 1.00 32.26 94 TYR B C 1
ATOM 696 O O . TYR B 2 84 ? 19.332 11.345 21.663 1.00 32.73 94 TYR B O 1
ATOM 705 N N . ASN B 2 85 ? 18.498 11.500 19.586 1.00 34.96 95 ASN B N 1
ATOM 706 C CA . ASN B 2 85 ? 18.756 12.927 19.487 1.00 36.93 95 ASN B CA 1
ATOM 707 C C . ASN B 2 85 ? 17.517 13.642 18.950 1.00 38.68 95 ASN B C 1
ATOM 708 O O . ASN B 2 85 ? 17.286 13.682 17.741 1.00 38.92 95 ASN B O 1
ATOM 713 N N . LYS B 2 86 ? 16.723 14.202 19.860 1.00 38.75 96 LYS B N 1
ATOM 714 C CA . LYS B 2 86 ? 15.505 14.913 19.489 1.00 39.37 96 LYS B CA 1
ATOM 715 C C . LYS B 2 86 ? 15.750 15.978 18.427 1.00 40.50 96 LYS B C 1
ATOM 716 O O . LYS B 2 86 ? 14.942 16.151 17.508 1.00 40.74 96 LYS B O 1
ATOM 722 N N . ARG B 2 87 ? 16.861 16.696 18.556 1.00 40.58 97 ARG B N 1
ATOM 723 C CA . ARG B 2 87 ? 17.198 17.743 17.600 1.00 40.99 97 ARG B CA 1
ATOM 724 C C . ARG B 2 87 ? 17.456 17.132 16.222 1.00 40.68 97 ARG B C 1
ATOM 725 O O . ARG B 2 87 ? 16.964 17.631 15.213 1.00 42.09 97 ARG B O 1
ATOM 727 N N . ARG B 2 88 ? 18.211 16.039 16.191 1.00 40.19 98 ARG B N 1
ATOM 728 C CA . ARG B 2 88 ? 18.536 15.364 14.936 1.00 39.77 98 ARG B CA 1
ATOM 729 C C . ARG B 2 88 ? 17.500 14.322 14.493 1.00 38.96 98 ARG B C 1
ATOM 730 O O . ARG B 2 88 ? 17.568 13.820 13.366 1.00 39.28 98 ARG B O 1
ATOM 738 N N . LYS B 2 89 ? 16.542 14.007 15.365 1.00 36.14 99 LYS B N 1
ATOM 739 C CA . LYS B 2 89 ? 15.525 13.006 15.052 1.00 32.78 99 LYS B CA 1
ATOM 740 C C . LYS B 2 89 ? 16.244 11.723 14.646 1.00 31.96 99 LYS B C 1
ATOM 741 O O . LYS B 2 89 ? 15.723 10.916 13.876 1.00 32.42 99 LYS B O 1
ATOM 747 N N . ASN B 2 90 ? 17.455 11.548 15.164 1.00 30.14 100 ASN B N 1
ATOM 748 C CA . ASN B 2 90 ? 18.265 10.381 14.851 1.00 28.62 100 ASN B CA 1
ATOM 749 C C . ASN B 2 90 ? 18.165 9.347 15.969 1.00 28.33 100 ASN B C 1
ATOM 750 O O . ASN B 2 90 ? 18.088 9.700 17.144 1.00 28.04 100 ASN B O 1
ATOM 755 N N . ASN B 2 91 ? 18.156 8.071 15.589 1.00 28.43 101 ASN B N 1
ATOM 756 C CA . ASN B 2 91 ? 18.067 6.967 16.541 1.00 28.48 101 ASN B CA 1
ATOM 757 C C . ASN B 2 91 ? 16.743 6.973 17.316 1.00 26.14 101 ASN B C 1
ATOM 758 O O . ASN B 2 91 ? 16.706 6.668 18.514 1.00 25.11 101 ASN B O 1
ATOM 763 N N . ASP B 2 92 ? 15.661 7.312 16.618 1.00 22.55 102 ASP B N 1
ATOM 764 C CA . ASP B 2 92 ? 14.328 7.381 17.220 1.00 20.88 102 ASP B CA 1
ATOM 765 C C . ASP B 2 92 ? 13.748 5.990 17.459 1.00 18.29 102 ASP B C 1
ATOM 766 O O . ASP B 2 92 ? 12.912 5.513 16.693 1.00 18.36 102 ASP B O 1
ATOM 771 N N . ILE B 2 93 ? 14.190 5.346 18.532 1.00 14.90 103 ILE B N 1
ATOM 772 C CA . ILE B 2 93 ? 13.738 3.999 18.846 1.00 13.70 103 ILE B CA 1
ATOM 773 C C . ILE B 2 93 ? 13.870 3.760 20.355 1.00 14.23 103 ILE B C 1
ATOM 774 O O . ILE B 2 93 ? 14.715 4.364 21.018 1.00 12.65 103 ILE B O 1
ATOM 779 N N . ALA B 2 94 ? 13.031 2.888 20.902 1.00 13.52 104 ALA B N 1
ATOM 780 C CA . ALA B 2 94 ? 13.068 2.642 22.331 1.00 16.45 104 ALA B CA 1
ATOM 781 C C . ALA B 2 94 ? 12.393 1.357 22.766 1.00 18.84 104 ALA B C 1
ATOM 782 O O . ALA B 2 94 ? 11.375 0.946 22.202 1.00 21.42 104 ALA B O 1
ATOM 784 N N . MET B 2 95 ? 12.972 0.735 23.787 1.00 19.01 105 MET B N 1
ATOM 785 C CA . MET B 2 95 ? 12.457 -0.503 24.342 1.00 18.65 105 MET B CA 1
ATOM 786 C C . MET B 2 95 ? 11.472 -0.223 25.482 1.00 18.26 105 MET B C 1
ATOM 787 O O . MET B 2 95 ? 11.641 0.728 26.250 1.00 18.47 105 MET B O 1
ATOM 792 N N . MET B 2 96 ? 10.443 -1.057 25.580 1.00 16.10 106 MET B N 1
ATOM 793 C CA . MET B 2 96 ? 9.433 -0.922 26.622 1.00 13.69 106 MET B CA 1
ATOM 794 C C . MET B 2 96 ? 9.100 -2.309 27.148 1.00 13.43 106 MET B C 1
ATOM 795 O O . MET B 2 96 ? 8.705 -3.192 26.390 1.00 13.62 106 MET B O 1
ATOM 800 N N . HIS B 2 97 ? 9.281 -2.502 28.449 1.00 11.43 107 HIS B N 1
ATOM 801 C CA . HIS B 2 97 ? 9.012 -3.794 29.066 1.00 10.15 107 HIS B CA 1
ATOM 802 C C . HIS B 2 97 ? 7.597 -3.838 29.641 1.00 10.73 107 HIS B C 1
ATOM 803 O O . HIS B 2 97 ? 7.140 -2.875 30.244 1.00 9.49 107 HIS B O 1
ATOM 810 N N . LEU B 2 98 ? 6.908 -4.956 29.427 1.00 12.51 108 LEU B N 1
ATOM 811 C CA . LEU B 2 98 ? 5.557 -5.150 29.946 1.00 16.69 108 LEU B CA 1
ATOM 812 C C . LEU B 2 98 ? 5.696 -5.700 31.375 1.00 18.77 108 LEU B C 1
ATOM 813 O O . LEU B 2 98 ? 6.374 -6.707 31.577 1.00 17.57 108 LEU B O 1
ATOM 818 N N . GLU B 2 99 ? 5.059 -5.054 32.354 1.00 20.19 109 GLU B N 1
ATOM 819 C CA . GLU B 2 99 ? 5.172 -5.503 33.742 1.00 23.70 109 GLU B CA 1
ATOM 820 C C . GLU B 2 99 ? 4.865 -6.986 33.868 1.00 24.64 109 GLU B C 1
ATOM 821 O O . GLU B 2 99 ? 5.525 -7.702 34.617 1.00 25.99 109 GLU B O 1
ATOM 827 N N . MET B 2 100 ? 3.864 -7.445 33.126 1.00 26.09 110 MET B N 1
ATOM 828 C CA . MET B 2 100 ? 3.491 -8.854 33.132 1.00 28.22 110 MET B CA 1
ATOM 829 C C . MET B 2 100 ? 3.580 -9.381 31.710 1.00 26.80 110 MET B C 1
ATOM 830 O O . MET B 2 100 ? 3.288 -8.662 30.758 1.00 25.74 110 MET B O 1
ATOM 835 N N . LYS B 2 101 ? 3.980 -10.638 31.569 1.00 26.18 111 LYS B N 1
ATOM 836 C CA . LYS B 2 101 ? 4.094 -11.251 30.257 1.00 26.71 111 LYS B CA 1
ATOM 837 C C . LYS B 2 101 ? 2.731 -11.336 29.581 1.00 26.79 111 LYS B C 1
ATOM 838 O O . LYS B 2 101 ? 1.689 -11.220 30.232 1.00 27.51 111 LYS B O 1
ATOM 844 N N . VAL B 2 102 ? 2.744 -11.528 28.267 1.00 25.56 112 VAL B N 1
ATOM 845 C CA . VAL B 2 102 ? 1.506 -11.682 27.523 1.00 25.00 112 VAL B CA 1
ATOM 846 C C . VAL B 2 102 ? 1.511 -13.129 27.092 1.00 24.76 112 VAL B C 1
ATOM 847 O O . VAL B 2 102 ? 2.545 -13.793 27.161 1.00 22.46 112 VAL B O 1
ATOM 851 N N . ASN B 2 103 ? 0.356 -13.615 26.657 1.00 26.69 113 ASN B N 1
ATOM 852 C CA . ASN B 2 103 ? 0.223 -14.992 26.202 1.00 29.45 113 ASN B CA 1
ATOM 853 C C . ASN B 2 103 ? 0.014 -14.967 24.686 1.00 29.10 113 ASN B C 1
ATOM 854 O O . ASN B 2 103 ? -0.915 -14.333 24.190 1.00 28.35 113 ASN B O 1
ATOM 859 N N . TYR B 2 104 ? 0.888 -15.642 23.952 1.00 28.84 114 TYR B N 1
ATOM 860 C CA . TYR B 2 104 ? 0.782 -15.675 22.500 1.00 28.85 114 TYR B CA 1
ATOM 861 C C . TYR B 2 104 ? -0.497 -16.369 22.038 1.00 31.02 114 TYR B C 1
ATOM 862 O O . TYR B 2 104 ? -0.746 -17.528 22.385 1.00 32.82 114 TYR B O 1
ATOM 871 N N . THR B 2 105 ? -1.310 -15.646 21.272 1.00 30.54 115 THR B N 1
ATOM 872 C CA . THR B 2 105 ? -2.553 -16.185 20.732 1.00 31.48 115 THR B CA 1
ATOM 873 C C . THR B 2 105 ? -2.503 -15.965 19.228 1.00 31.89 115 THR B C 1
ATOM 874 O O . THR B 2 105 ? -1.455 -15.602 18.688 1.00 32.04 115 THR B O 1
ATOM 878 N N . ASP B 2 106 ? -3.625 -16.177 18.546 1.00 30.31 116 ASP B N 1
ATOM 879 C CA . ASP B 2 106 ? -3.648 -15.976 17.107 1.00 28.34 116 ASP B CA 1
ATOM 880 C C . ASP B 2 106 ? -3.728 -14.485 16.802 1.00 26.38 116 ASP B C 1
ATOM 881 O O . ASP B 2 106 ? -3.483 -14.060 15.675 1.00 26.20 116 ASP B O 1
ATOM 886 N N . TYR B 2 107 ? -4.060 -13.697 17.820 1.00 23.73 117 TYR B N 1
ATOM 887 C CA . TYR B 2 107 ? -4.165 -12.248 17.667 1.00 21.03 117 TYR B CA 1
ATOM 888 C C . TYR B 2 107 ? -2.993 -11.496 18.290 1.00 17.25 117 TYR B C 1
ATOM 889 O O . TYR B 2 107 ? -2.879 -10.281 18.126 1.00 14.24 117 TYR B O 1
ATOM 898 N N . ILE B 2 108 ? -2.136 -12.221 19.007 1.00 15.70 118 ILE B N 1
ATOM 899 C CA . ILE B 2 108 ? -0.965 -11.630 19.656 1.00 14.29 118 ILE B CA 1
ATOM 900 C C . ILE B 2 108 ? 0.275 -12.471 19.380 1.00 11.63 118 ILE B C 1
ATOM 901 O O . ILE B 2 108 ? 0.450 -13.552 19.919 1.00 11.25 118 ILE B O 1
ATOM 906 N N . GLN B 2 109 ? 1.138 -11.962 18.517 1.00 13.16 119 GLN B N 1
ATOM 907 C CA . GLN B 2 109 ? 2.345 -12.682 18.155 1.00 11.80 119 GLN B CA 1
ATOM 908 C C . GLN B 2 109 ? 3.502 -11.722 18.042 1.00 9.81 119 GLN B C 1
ATOM 909 O O . GLN B 2 109 ? 3.311 -10.524 17.860 1.00 10.77 119 GLN B O 1
ATOM 915 N N . PRO B 2 110 ? 4.728 -12.234 18.187 1.00 10.21 120 PRO B N 1
ATOM 916 C CA . PRO B 2 110 ? 5.892 -11.353 18.077 1.00 10.29 120 PRO B CA 1
ATOM 917 C C . PRO B 2 110 ? 6.320 -11.258 16.611 1.00 11.12 120 PRO B C 1
ATOM 918 O O . PRO B 2 110 ? 6.199 -12.229 15.867 1.00 8.67 120 PRO B O 1
ATOM 922 N N . ILE B 2 111 ? 6.797 -10.088 16.198 1.00 11.64 121 ILE B N 1
ATOM 923 C CA . ILE B 2 111 ? 7.268 -9.930 14.834 1.00 12.97 121 ILE B CA 1
ATOM 924 C C . ILE B 2 111 ? 8.744 -10.335 14.855 1.00 14.57 121 ILE B C 1
ATOM 925 O O . ILE B 2 111 ? 9.439 -10.135 15.855 1.00 13.45 121 ILE B O 1
ATOM 930 N N . CYS B 2 112 ? 9.212 -10.932 13.760 1.00 14.85 122 CYS B N 1
ATOM 931 C CA . CYS B 2 112 ? 10.600 -11.351 13.674 1.00 14.65 122 CYS B CA 1
ATOM 932 C C . CYS B 2 112 ? 11.512 -10.136 13.615 1.00 14.60 122 CYS B C 1
ATOM 933 O O . CYS B 2 112 ? 11.138 -9.088 13.099 1.00 17.14 122 CYS B O 1
ATOM 936 N N . LEU B 2 113 ? 12.707 -10.278 14.167 1.00 15.62 123 LEU B N 1
ATOM 937 C CA . LEU B 2 113 ? 13.694 -9.211 14.132 1.00 18.56 123 LEU B CA 1
ATOM 938 C C . LEU B 2 113 ? 14.604 -9.525 12.945 1.00 19.87 123 LEU B C 1
ATOM 939 O O . LEU B 2 113 ? 15.025 -10.667 12.767 1.00 19.38 123 LEU B O 1
ATOM 944 N N . PRO B 2 114 ? 14.916 -8.514 12.123 1.00 21.49 124 PRO B N 1
ATOM 945 C CA . PRO B 2 114 ? 15.774 -8.660 10.940 1.00 23.82 124 PRO B CA 1
ATOM 946 C C . PRO B 2 114 ? 17.238 -8.936 11.288 1.00 25.42 124 PRO B C 1
ATOM 947 O O . PRO B 2 114 ? 17.669 -8.679 12.415 1.00 26.35 124 PRO B O 1
ATOM 951 N N . GLU B 2 115 ? 17.993 -9.470 10.328 1.00 25.87 125 GLU B N 1
ATOM 952 C CA . GLU B 2 115 ? 19.414 -9.726 10.555 1.00 26.60 125 GLU B CA 1
ATOM 953 C C . GLU B 2 115 ? 20.055 -8.348 10.613 1.00 25.44 125 GLU B C 1
ATOM 954 O O . GLU B 2 115 ? 19.502 -7.373 10.110 1.00 23.75 125 GLU B O 1
ATOM 960 N N . GLU B 2 116 ? 21.222 -8.266 11.232 1.00 27.04 126 GLU B N 1
ATOM 961 C CA . GLU B 2 116 ? 21.909 -6.994 11.357 1.00 28.90 126 GLU B CA 1
ATOM 962 C C . GLU B 2 116 ? 22.248 -6.332 10.019 1.00 31.37 126 GLU B C 1
ATOM 963 O O . GLU B 2 116 ? 22.228 -5.103 9.900 1.00 31.60 126 GLU B O 1
ATOM 969 N N . ASN B 2 117 ? 22.578 -7.142 9.020 1.00 33.45 127 ASN B N 1
ATOM 970 C CA . ASN B 2 117 ? 22.900 -6.611 7.702 1.00 37.32 127 ASN B CA 1
ATOM 971 C C . ASN B 2 117 ? 21.859 -7.046 6.678 1.00 38.07 127 ASN B C 1
ATOM 972 O O . ASN B 2 117 ? 22.185 -7.436 5.553 1.00 38.01 127 ASN B O 1
ATOM 977 N N . GLN B 2 118 ? 20.598 -6.972 7.092 1.00 36.28 128 GLN B N 1
ATOM 978 C CA . GLN B 2 118 ? 19.472 -7.327 6.245 1.00 35.25 128 GLN B CA 1
ATOM 979 C C . GLN B 2 118 ? 19.311 -6.172 5.259 1.00 33.10 128 GLN B C 1
ATOM 980 O O . GLN B 2 118 ? 19.152 -5.012 5.654 1.00 32.91 128 GLN B O 1
ATOM 986 N N . VAL B 2 119 ? 19.382 -6.486 3.972 1.00 30.36 129 VAL B N 1
ATOM 987 C CA . VAL B 2 119 ? 19.253 -5.461 2.949 1.00 27.08 129 VAL B CA 1
ATOM 988 C C . VAL B 2 119 ? 17.801 -5.191 2.570 1.00 24.74 129 VAL B C 1
ATOM 989 O O . VAL B 2 119 ? 17.025 -6.111 2.310 1.00 22.72 129 VAL B O 1
ATOM 993 N N . PHE B 2 120 ? 17.450 -3.911 2.551 1.00 22.94 130 PHE B N 1
ATOM 994 C CA . PHE B 2 120 ? 16.119 -3.467 2.175 1.00 22.79 130 PHE B CA 1
ATOM 995 C C . PHE B 2 120 ? 16.333 -2.465 1.042 1.00 21.90 130 PHE B C 1
ATOM 996 O O . PHE B 2 120 ? 16.440 -1.258 1.274 1.00 20.63 130 PHE B O 1
ATOM 1004 N N . PRO B 2 121 ? 16.399 -2.967 -0.204 1.00 20.77 131 PRO B N 1
ATOM 1005 C CA . PRO B 2 121 ? 16.610 -2.193 -1.432 1.00 21.83 131 PRO B CA 1
ATOM 1006 C C . PRO B 2 121 ? 15.399 -1.404 -1.900 1.00 21.57 131 PRO B C 1
ATOM 1007 O O . PRO B 2 121 ? 14.259 -1.799 -1.650 1.00 22.50 131 PRO B O 1
ATOM 1011 N N . PRO B 2 122 ? 15.631 -0.269 -2.580 1.00 21.58 132 PRO B N 1
ATOM 1012 C CA . PRO B 2 122 ? 14.513 0.546 -3.079 1.00 21.95 132 PRO B CA 1
ATOM 1013 C C . PRO B 2 122 ? 13.632 -0.268 -4.037 1.00 21.74 132 PRO B C 1
ATOM 1014 O O . PRO B 2 122 ? 14.124 -1.135 -4.763 1.00 19.64 132 PRO B O 1
ATOM 1018 N N . GLY B 2 123 ? 12.330 0.005 -4.024 1.00 21.70 133 GLY B N 1
ATOM 1019 C CA . GLY B 2 123 ? 11.416 -0.732 -4.876 1.00 18.43 133 GLY B CA 1
ATOM 1020 C C . GLY B 2 123 ? 10.786 -1.856 -4.073 1.00 17.53 133 GLY B C 1
ATOM 1021 O O . GLY B 2 123 ? 9.730 -2.390 -4.420 1.00 16.70 133 GLY B O 1
ATOM 1022 N N . ARG B 2 124 ? 11.450 -2.227 -2.987 1.00 15.68 134 ARG B N 1
ATOM 1023 C CA . ARG B 2 124 ? 10.929 -3.274 -2.130 1.00 15.94 134 ARG B CA 1
ATOM 1024 C C . ARG B 2 124 ? 9.628 -2.751 -1.507 1.00 14.53 134 ARG B C 1
ATOM 1025 O O . ARG B 2 124 ? 9.604 -1.679 -0.902 1.00 14.07 134 ARG B O 1
ATOM 1033 N N . ILE B 2 125 ? 8.544 -3.494 -1.695 1.00 13.80 135 ILE B N 1
ATOM 1034 C CA . ILE B 2 125 ? 7.245 -3.102 -1.155 1.00 14.53 135 ILE B CA 1
ATOM 1035 C C . ILE B 2 125 ? 7.088 -3.682 0.245 1.00 12.75 135 ILE B C 1
ATOM 1036 O O . ILE B 2 125 ? 7.267 -4.884 0.446 1.00 13.29 135 ILE B O 1
ATOM 1041 N N . CYS B 2 126 ? 6.754 -2.825 1.205 1.00 11.96 136 CYS B N 1
ATOM 1042 C CA . CYS B 2 126 ? 6.563 -3.254 2.592 1.00 14.94 136 CYS B CA 1
ATOM 1043 C C . CYS B 2 126 ? 5.264 -2.694 3.181 1.00 15.14 136 CYS B C 1
ATOM 1044 O O . CYS B 2 126 ? 4.494 -2.032 2.479 1.00 14.58 136 CYS B O 1
ATOM 1047 N N . SER B 2 127 ? 5.021 -2.949 4.464 1.00 13.23 137 SER B N 1
ATOM 1048 C CA . SER B 2 127 ? 3.792 -2.482 5.084 1.00 14.06 137 SER B CA 1
ATOM 1049 C C . SER B 2 127 ? 3.938 -1.681 6.369 1.00 16.11 137 SER B C 1
ATOM 1050 O O . SER B 2 127 ? 4.787 -1.966 7.217 1.00 17.11 137 SER B O 1
ATOM 1053 N N . ILE B 2 128 ? 3.085 -0.671 6.495 1.00 16.01 138 ILE B N 1
ATOM 1054 C CA . ILE B 2 128 ? 3.040 0.180 7.669 1.00 17.37 138 ILE B CA 1
ATOM 1055 C C . ILE B 2 128 ? 1.642 0.008 8.255 1.00 18.61 138 ILE B C 1
ATOM 1056 O O . ILE B 2 128 ? 0.680 -0.258 7.517 1.00 17.91 138 ILE B O 1
ATOM 1061 N N . ALA B 2 129 ? 1.527 0.135 9.573 1.00 17.33 139 ALA B N 1
ATOM 1062 C CA . ALA B 2 129 ? 0.236 -0.016 10.233 1.00 16.09 139 ALA B CA 1
ATOM 1063 C C . ALA B 2 129 ? 0.125 0.866 11.473 1.00 17.31 139 ALA B C 1
ATOM 1064 O O . ALA B 2 129 ? 1.092 1.030 12.228 1.00 16.78 139 ALA B O 1
ATOM 1066 N N . GLY B 2 130 ? -1.061 1.432 11.676 1.00 17.05 140 GLY B N 1
ATOM 1067 C CA . GLY B 2 130 ? -1.283 2.298 12.819 1.00 17.49 140 GLY B CA 1
ATOM 1068 C C . GLY B 2 130 ? -2.694 2.850 12.930 1.00 18.76 140 GLY B C 1
ATOM 1069 O O . GLY B 2 130 ? -3.526 2.673 12.036 1.00 19.76 140 GLY B O 1
ATOM 1070 N N . TRP B 2 131 ? -2.950 3.527 14.048 1.00 18.01 141 TRP B N 1
ATOM 1071 C CA . TRP B 2 131 ? -4.244 4.129 14.344 1.00 14.38 141 TRP B CA 1
ATOM 1072 C C . TRP B 2 131 ? -4.148 5.654 14.251 1.00 16.43 141 TRP B C 1
ATOM 1073 O O . TRP B 2 131 ? -5.086 6.369 14.600 1.00 16.92 141 TRP B O 1
ATOM 1084 N N . GLY B 2 132 ? -3.010 6.145 13.764 1.00 16.55 142 GLY B N 1
ATOM 1085 C CA . GLY B 2 132 ? -2.801 7.576 13.630 1.00 16.16 142 GLY B CA 1
ATOM 1086 C C . GLY B 2 132 ? -3.707 8.314 12.655 1.00 17.41 142 GLY B C 1
ATOM 1087 O O . GLY B 2 132 ? -4.693 7.774 12.156 1.00 16.56 142 GLY B O 1
ATOM 1088 N N . ALA B 2 133 ? -3.362 9.572 12.396 1.00 19.16 143 ALA B N 1
ATOM 1089 C CA . ALA B 2 133 ? -4.121 10.430 11.490 1.00 21.81 143 ALA B CA 1
ATOM 1090 C C . ALA B 2 133 ? -4.345 9.795 10.115 1.00 22.82 143 ALA B C 1
ATOM 1091 O O . ALA B 2 133 ? -3.446 9.170 9.552 1.00 22.98 143 ALA B O 1
ATOM 1093 N N . LEU B 2 134 ? -5.549 9.976 9.579 1.00 24.25 144 LEU B N 1
ATOM 1094 C CA . LEU B 2 134 ? -5.915 9.428 8.279 1.00 26.30 144 LEU B CA 1
ATOM 1095 C C . LEU B 2 134 ? -5.497 10.377 7.152 1.00 27.73 144 LEU B C 1
ATOM 1096 O O . LEU B 2 134 ? -5.442 9.997 5.980 1.00 28.34 144 LEU B O 1
ATOM 1101 N N . ILE B 2 135 ? -5.196 11.611 7.545 1.00 28.85 145 ILE B N 1
ATOM 1102 C CA . ILE B 2 135 ? -4.739 12.680 6.659 1.00 29.12 145 ILE B CA 1
ATOM 1103 C C . ILE B 2 135 ? -3.930 13.582 7.591 1.00 30.03 145 ILE B C 1
ATOM 1104 O O . ILE B 2 135 ? -4.125 13.540 8.808 1.00 31.81 145 ILE B O 1
ATOM 1109 N N . TYR B 2 136 ? -3.030 14.392 7.050 1.00 29.45 146 TYR B N 1
ATOM 1110 C CA . TYR B 2 136 ? -2.232 15.269 7.902 1.00 28.62 146 TYR B CA 1
ATOM 1111 C C . TYR B 2 136 ? -3.092 16.228 8.728 1.00 29.06 146 TYR B C 1
ATOM 1112 O O . TYR B 2 136 ? -4.002 16.880 8.206 1.00 26.73 146 TYR B O 1
ATOM 1121 N N . GLN B 2 137 ? -2.786 16.302 10.023 1.00 29.16 147 GLN B N 1
ATOM 1122 C CA . GLN B 2 137 ? -3.503 17.161 10.964 1.00 29.61 147 GLN B CA 1
ATOM 1123 C C . GLN B 2 137 ? -4.968 16.778 11.094 1.00 29.44 147 GLN B C 1
ATOM 1124 O O . GLN B 2 137 ? -5.768 17.537 11.637 1.00 30.96 147 GLN B O 1
ATOM 1130 N N . GLY B 2 138 ? -5.313 15.595 10.600 1.00 29.82 148 GLY B N 1
ATOM 1131 C CA . GLY B 2 138 ? -6.688 15.143 10.671 1.00 29.58 148 GLY B CA 1
ATOM 1132 C C . GLY B 2 138 ? -6.944 14.267 11.877 1.00 30.47 148 GLY B C 1
ATOM 1133 O O . GLY B 2 138 ? -6.140 14.221 12.805 1.00 29.72 148 GLY B O 1
ATOM 1134 N N . SER B 2 139 ? -8.072 13.568 11.862 1.00 32.02 150 SER B N 1
ATOM 1135 C CA . SER B 2 139 ? -8.434 12.687 12.960 1.00 34.77 150 SER B CA 1
ATOM 1136 C C . SER B 2 139 ? -7.752 11.326 12.833 1.00 34.92 150 SER B C 1
ATOM 1137 O O . SER B 2 139 ? -7.454 10.867 11.729 1.00 33.71 150 SER B O 1
ATOM 1140 N N . THR B 2 140 ? -7.501 10.693 13.974 1.00 34.13 151 THR B N 1
ATOM 1141 C CA . THR B 2 140 ? -6.863 9.387 14.000 1.00 32.28 151 THR B CA 1
ATOM 1142 C C . THR B 2 140 ? -7.893 8.345 13.588 1.00 31.66 151 THR B C 1
ATOM 1143 O O . THR B 2 140 ? -9.078 8.650 13.502 1.00 32.42 151 THR B O 1
ATOM 1147 N N . ALA B 2 141 ? -7.443 7.121 13.334 1.00 30.16 152 ALA B N 1
ATOM 1148 C CA . ALA B 2 141 ? -8.333 6.050 12.914 1.00 28.76 152 ALA B CA 1
ATOM 1149 C C . ALA B 2 141 ? -8.966 5.293 14.070 1.00 28.73 152 ALA B C 1
ATOM 1150 O O . ALA B 2 141 ? -8.590 5.467 15.228 1.00 30.05 152 ALA B O 1
ATOM 1152 N N . ASP B 2 142 ? -9.933 4.446 13.735 1.00 28.10 153 ASP B N 1
ATOM 1153 C CA . ASP B 2 142 ? -10.617 3.618 14.714 1.00 26.62 153 ASP B CA 1
ATOM 1154 C C . ASP B 2 142 ? -10.160 2.201 14.411 1.00 24.22 153 ASP B C 1
ATOM 1155 O O . ASP B 2 142 ? -9.524 1.553 15.241 1.00 22.65 153 ASP B O 1
ATOM 1160 N N . VAL B 2 143 ? -10.494 1.730 13.212 1.00 23.85 154 VAL B N 1
ATOM 1161 C CA . VAL B 2 143 ? -10.098 0.399 12.755 1.00 23.50 154 VAL B CA 1
ATOM 1162 C C . VAL B 2 143 ? -8.606 0.518 12.468 1.00 21.98 154 VAL B C 1
ATOM 1163 O O . VAL B 2 143 ? -8.172 1.528 11.907 1.00 22.01 154 VAL B O 1
ATOM 1167 N N . LEU B 2 144 ? -7.817 -0.484 12.851 1.00 20.14 155 LEU B N 1
ATOM 1168 C CA . LEU B 2 144 ? -6.374 -0.415 12.602 1.00 19.53 155 LEU B CA 1
ATOM 1169 C C . LEU B 2 144 ? -6.100 -0.267 11.101 1.00 17.99 155 LEU B C 1
ATOM 1170 O O . LEU B 2 144 ? -6.511 -1.106 10.299 1.00 14.97 155 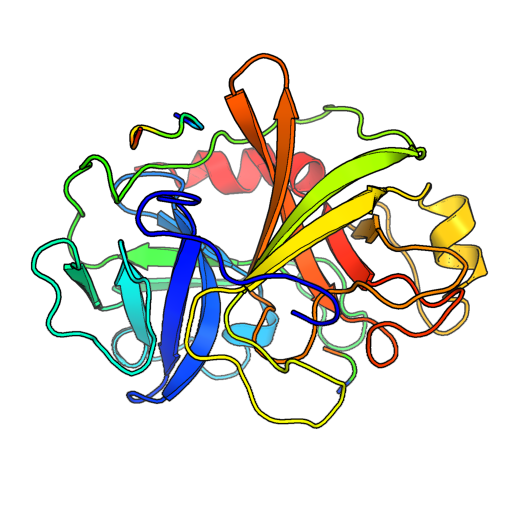LEU B O 1
ATOM 1175 N N . GLN B 2 145 ? -5.413 0.806 10.730 1.00 16.03 156 GLN B N 1
ATOM 1176 C CA . GLN B 2 145 ? -5.097 1.037 9.329 1.00 16.98 156 GLN B CA 1
ATOM 1177 C C . GLN B 2 145 ? -3.815 0.317 8.927 1.00 17.15 156 GLN B C 1
ATOM 1178 O O . GLN B 2 145 ? -2.917 0.119 9.743 1.00 18.47 156 GLN B O 1
ATOM 1184 N N . GLU B 2 146 ? -3.756 -0.085 7.663 1.00 17.34 157 GLU B N 1
ATOM 1185 C CA . GLU B 2 146 ? -2.594 -0.754 7.096 1.00 15.78 157 GLU B CA 1
ATOM 1186 C C . GLU B 2 146 ? -2.357 -0.119 5.735 1.00 15.61 157 GLU B C 1
ATOM 1187 O O . GLU B 2 146 ? -3.265 0.463 5.154 1.00 14.57 157 GLU B O 1
ATOM 1193 N N . ALA B 2 147 ? -1.137 -0.227 5.230 1.00 15.46 158 ALA B N 1
ATOM 1194 C CA . ALA B 2 147 ? -0.807 0.338 3.929 1.00 15.44 158 ALA B CA 1
ATOM 1195 C C . ALA B 2 147 ? 0.489 -0.268 3.438 1.00 14.76 158 ALA B C 1
ATOM 1196 O O . ALA B 2 147 ? 1.302 -0.738 4.230 1.00 12.99 158 ALA B O 1
ATOM 1198 N N . ASP B 2 148 ? 0.659 -0.281 2.124 1.00 16.42 159 ASP B N 1
ATOM 1199 C CA . ASP B 2 148 ? 1.882 -0.793 1.520 1.00 15.81 159 ASP B CA 1
ATOM 1200 C C . ASP B 2 148 ? 2.630 0.419 0.990 1.00 14.95 159 ASP B C 1
ATOM 1201 O O . ASP B 2 148 ? 2.026 1.350 0.444 1.00 14.70 159 ASP B O 1
ATOM 1206 N N . VAL B 2 149 ? 3.942 0.416 1.182 1.00 14.03 160 VAL B N 1
ATOM 1207 C CA . VAL B 2 149 ? 4.790 1.497 0.710 1.00 13.82 160 VAL B CA 1
ATOM 1208 C C . VAL B 2 149 ? 6.106 0.917 0.199 1.00 13.69 160 VAL B C 1
ATOM 1209 O O . VAL B 2 149 ? 6.605 -0.065 0.736 1.00 15.40 160 VAL B O 1
ATOM 1213 N N . PRO B 2 150 ? 6.665 1.503 -0.868 1.00 13.89 161 PRO B N 1
ATOM 1214 C CA . PRO B 2 150 ? 7.928 1.022 -1.430 1.00 15.99 161 PRO B CA 1
ATOM 1215 C C . PRO B 2 150 ? 9.079 1.729 -0.715 1.00 15.50 161 PRO B C 1
ATOM 1216 O O . PRO B 2 150 ? 8.985 2.912 -0.396 1.00 15.68 161 PRO B O 1
ATOM 1220 N N . LEU B 2 151 ? 10.157 1.002 -0.454 1.00 16.96 162 LEU B N 1
ATOM 1221 C CA . LEU B 2 151 ? 11.308 1.584 0.230 1.00 16.29 162 LEU B CA 1
ATOM 1222 C C . LEU B 2 151 ? 12.145 2.427 -0.722 1.00 18.09 162 LEU B C 1
ATOM 1223 O O . LEU B 2 151 ? 12.118 2.225 -1.940 1.00 19.59 162 LEU B O 1
ATOM 1228 N N . LEU B 2 152 ? 12.865 3.390 -0.164 1.00 17.91 163 LEU B N 1
ATOM 1229 C CA . LEU B 2 152 ? 13.740 4.244 -0.953 1.00 17.21 163 LEU B CA 1
ATOM 1230 C C . LEU B 2 152 ? 15.162 3.954 -0.522 1.00 18.28 163 LEU B C 1
ATOM 1231 O O . LEU B 2 152 ? 15.400 3.246 0.459 1.00 19.33 163 LEU B O 1
ATOM 1236 N N . SER B 2 153 ? 16.105 4.509 -1.270 1.00 17.31 164 SER B N 1
ATOM 1237 C CA . SER B 2 153 ? 17.514 4.375 -0.948 1.00 17.02 164 SER B CA 1
ATOM 1238 C C . SER B 2 153 ? 17.739 5.587 -0.043 1.00 15.91 164 SER B C 1
ATOM 1239 O O . SER B 2 153 ? 17.072 6.607 -0.205 1.00 15.29 164 SER B O 1
ATOM 1242 N N . ASN B 2 154 ? 18.652 5.486 0.912 1.00 16.37 165 ASN B N 1
ATOM 1243 C CA . ASN B 2 154 ? 18.905 6.624 1.788 1.00 20.60 165 ASN B CA 1
ATOM 1244 C C . ASN B 2 154 ? 19.395 7.815 0.975 1.00 20.69 165 ASN B C 1
ATOM 1245 O O . ASN B 2 154 ? 19.117 8.972 1.299 1.00 22.44 165 ASN B O 1
ATOM 1250 N N . GLU B 2 155 ? 20.119 7.520 -0.093 1.00 23.07 166 GLU B N 1
ATOM 1251 C CA . GLU B 2 155 ? 20.645 8.553 -0.969 1.00 25.18 166 GLU B CA 1
ATOM 1252 C C . GLU B 2 155 ? 19.469 9.339 -1.533 1.00 24.64 166 GLU B C 1
ATOM 1253 O O . GLU B 2 155 ? 19.430 10.568 -1.458 1.00 25.27 166 GLU B O 1
ATOM 1259 N N . LYS B 2 156 ? 18.506 8.617 -2.094 1.00 24.78 167 LYS B N 1
ATOM 1260 C CA . LYS B 2 156 ? 17.322 9.244 -2.659 1.00 24.80 167 LYS B CA 1
ATOM 1261 C C . LYS B 2 156 ? 16.481 9.937 -1.585 1.00 24.53 167 LYS B C 1
ATOM 1262 O O . LYS B 2 156 ? 15.909 11.001 -1.839 1.00 24.47 167 LYS B O 1
ATOM 1268 N N . CYS B 2 157 ? 16.395 9.346 -0.390 1.00 22.74 168 CYS B N 1
ATOM 1269 C CA . CYS B 2 157 ? 15.611 9.972 0.670 1.00 21.41 168 CYS B CA 1
ATOM 1270 C C . CYS B 2 157 ? 16.243 11.278 1.109 1.00 21.31 168 CYS B C 1
ATOM 1271 O O . CYS B 2 157 ? 15.550 12.277 1.292 1.00 19.71 168 CYS B O 1
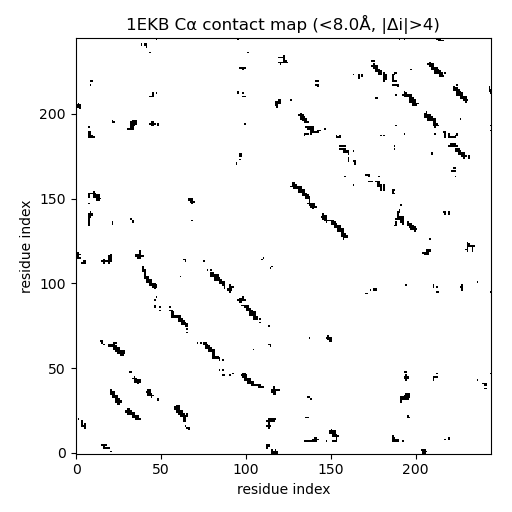ATOM 1274 N N . GLN B 2 158 ? 17.558 11.267 1.298 1.00 23.51 169 GLN B N 1
ATOM 1275 C CA . GLN B 2 158 ? 18.268 12.478 1.700 1.00 26.81 169 GLN B CA 1
ATOM 1276 C C . GLN B 2 158 ? 17.963 13.559 0.662 1.00 28.63 169 GLN B C 1
ATOM 1277 O O . GLN B 2 158 ? 17.815 14.742 0.985 1.00 28.06 169 GLN B O 1
ATOM 1283 N N . GLN B 2 159 ? 17.865 13.117 -0.588 1.00 29.66 170 GLN B N 1
ATOM 1284 C CA . GLN B 2 159 ? 17.583 13.986 -1.718 1.00 31.87 170 GLN B CA 1
ATOM 1285 C C . GLN B 2 159 ? 16.292 14.760 -1.510 1.00 31.80 170 GLN B C 1
ATOM 1286 O O . GLN B 2 159 ? 16.273 15.988 -1.590 1.00 31.51 170 GLN B O 1
ATOM 1292 N N . GLN B 2 160 ? 15.214 14.031 -1.244 1.00 31.74 171 GLN B N 1
ATOM 1293 C CA . GLN B 2 160 ? 13.906 14.636 -1.038 1.00 32.26 171 GLN B CA 1
ATOM 1294 C C . GLN B 2 160 ? 13.740 15.225 0.360 1.00 32.08 171 GLN B C 1
ATOM 1295 O O . GLN B 2 160 ? 12.760 15.913 0.633 1.00 32.67 171 GLN B O 1
ATOM 1301 N N . MET B 2 161 ? 14.693 14.951 1.243 1.00 31.26 172 MET B N 1
ATOM 1302 C CA . MET B 2 161 ? 14.630 15.468 2.607 1.00 32.75 172 MET B CA 1
ATOM 1303 C C . MET B 2 161 ? 15.896 16.252 2.944 1.00 34.69 172 MET B C 1
ATOM 1304 O O . MET B 2 161 ? 16.565 15.969 3.939 1.00 35.68 172 MET B O 1
ATOM 1309 N N . PRO B 2 162 A 16.236 17.259 2.120 1.00 36.82 172 PRO B N 1
ATOM 1310 C CA . PRO B 2 162 A 17.439 18.062 2.364 1.00 36.87 172 PRO B CA 1
ATOM 1311 C C . PRO B 2 162 A 17.455 18.779 3.715 1.00 37.76 172 PRO B C 1
ATOM 1312 O O . PRO B 2 162 A 18.528 19.044 4.271 1.00 37.90 172 PRO B O 1
ATOM 1316 N N . GLU B 2 163 ? 16.269 19.079 4.240 1.00 37.61 173 GLU B N 1
ATOM 1317 C CA . GLU B 2 163 ? 16.144 19.785 5.513 1.00 37.45 173 GLU B CA 1
ATOM 1318 C C . GLU B 2 163 ? 16.430 18.907 6.725 1.00 37.46 173 GLU B C 1
ATOM 1319 O O . GLU B 2 163 ? 16.238 19.326 7.867 1.00 38.95 173 GLU B O 1
ATOM 1325 N N . TYR B 2 164 ? 16.882 17.684 6.479 1.00 37.28 174 TYR B N 1
ATOM 1326 C CA . TYR B 2 164 ? 17.206 16.769 7.566 1.00 35.40 174 TYR B CA 1
ATOM 1327 C C . TYR B 2 164 ? 18.458 15.997 7.213 1.00 35.61 174 TYR B C 1
ATOM 1328 O O . TYR B 2 164 ? 18.901 15.988 6.063 1.00 35.35 174 TYR B O 1
ATOM 1337 N N . ASN B 2 165 ? 19.023 15.341 8.213 1.00 35.48 175 ASN B N 1
ATOM 1338 C CA . ASN B 2 165 ? 20.214 14.545 8.006 1.00 35.62 175 ASN B CA 1
ATOM 1339 C C . ASN B 2 165 ? 19.828 13.073 8.029 1.00 34.76 175 ASN B C 1
ATOM 1340 O O . ASN B 2 165 ? 19.729 12.463 9.096 1.00 35.33 175 ASN B O 1
ATOM 1345 N N . ILE B 2 166 ? 19.578 12.513 6.850 1.00 31.43 176 ILE B N 1
ATOM 1346 C CA . ILE B 2 166 ? 19.224 11.108 6.753 1.00 28.67 176 ILE B CA 1
ATOM 1347 C C . ILE B 2 166 ? 20.470 10.289 7.107 1.00 27.50 176 ILE B C 1
ATOM 1348 O O . ILE B 2 166 ? 21.395 10.163 6.306 1.00 25.15 176 ILE B O 1
ATOM 1353 N N . THR B 2 167 ? 20.483 9.747 8.321 1.00 24.93 177 THR B N 1
ATOM 1354 C CA . THR B 2 167 ? 21.602 8.953 8.812 1.00 25.01 177 THR B CA 1
ATOM 1355 C C . THR B 2 167 ? 21.468 7.511 8.337 1.00 24.64 177 THR B C 1
ATOM 1356 O O . THR B 2 167 ? 20.452 7.139 7.747 1.00 25.58 177 THR B O 1
ATOM 1360 N N . GLU B 2 168 ? 22.494 6.702 8.578 1.00 25.01 178 GLU B N 1
ATOM 1361 C CA . GLU B 2 168 ? 22.457 5.299 8.180 1.00 26.29 178 GLU B CA 1
ATOM 1362 C C . GLU B 2 168 ? 21.552 4.491 9.105 1.00 24.72 178 GLU B C 1
ATOM 1363 O O . GLU B 2 168 ? 21.378 3.282 8.915 1.00 23.76 178 GLU B O 1
ATOM 1369 N N . ASN B 2 169 ? 20.990 5.155 10.114 1.00 23.99 179 ASN B N 1
ATOM 1370 C CA . ASN B 2 169 ? 20.106 4.484 11.063 1.00 23.75 179 ASN B CA 1
ATOM 1371 C C . ASN B 2 169 ? 18.655 4.765 10.721 1.00 23.00 179 ASN B C 1
ATOM 1372 O O . ASN B 2 169 ? 17.747 4.480 11.497 1.00 23.93 179 ASN B O 1
ATOM 1377 N N . MET B 2 170 ? 18.449 5.339 9.546 1.00 21.16 180 MET B N 1
ATOM 1378 C CA . MET B 2 170 ? 17.116 5.630 9.077 1.00 18.86 180 MET B CA 1
ATOM 1379 C C . MET B 2 170 ? 16.913 4.871 7.781 1.00 18.28 180 MET B C 1
ATOM 1380 O O . MET B 2 170 ? 17.866 4.437 7.141 1.00 18.88 180 MET B O 1
ATOM 1385 N N . VAL B 2 171 ? 15.652 4.673 7.435 1.00 18.54 181 VAL B N 1
ATOM 1386 C CA . VAL B 2 171 ? 15.260 4.020 6.205 1.00 15.73 181 VAL B CA 1
ATOM 1387 C C . VAL B 2 171 ? 13.979 4.751 5.853 1.00 18.09 181 VAL B C 1
ATOM 1388 O O . VAL B 2 171 ? 13.192 5.100 6.736 1.00 18.66 181 VAL B O 1
ATOM 1392 N N . CYS B 2 172 ? 13.774 5.019 4.573 1.00 16.95 182 CYS B N 1
ATOM 1393 C CA . CYS B 2 172 ? 12.582 5.742 4.181 1.00 15.16 182 CYS B CA 1
ATOM 1394 C C . CYS B 2 172 ? 11.729 4.966 3.209 1.00 13.80 182 CYS B C 1
ATOM 1395 O O . CYS B 2 172 ? 12.205 4.052 2.541 1.00 11.40 182 CYS B O 1
ATOM 1398 N N . ALA B 2 173 ? 10.455 5.332 3.148 1.00 15.25 183 ALA B N 1
ATOM 1399 C CA . ALA B 2 173 ? 9.517 4.666 2.265 1.00 15.08 183 ALA B CA 1
ATOM 1400 C C . ALA B 2 173 ? 8.441 5.648 1.854 1.00 16.79 183 ALA B C 1
ATOM 1401 O O . ALA B 2 173 ? 8.174 6.623 2.557 1.00 18.41 183 ALA B O 1
ATOM 1403 N N . GLY B 2 174 ? 7.830 5.387 0.705 1.00 16.87 184 GLY B N 1
ATOM 1404 C CA . GLY B 2 174 ? 6.786 6.261 0.208 1.00 18.59 184 GLY B CA 1
ATOM 1405 C C . GLY B 2 174 ? 6.769 6.333 -1.307 1.00 18.67 184 GLY B C 1
ATOM 1406 O O . GLY B 2 174 ? 7.740 5.947 -1.963 1.00 16.82 184 GLY B O 1
ATOM 1407 N N . TYR B 2 175 A 5.664 6.826 -1.858 1.00 19.23 184 TYR B N 1
ATOM 1408 C CA . TYR B 2 175 A 5.515 6.962 -3.303 1.00 20.30 184 TYR B CA 1
ATOM 1409 C C . TYR B 2 175 A 5.927 8.348 -3.769 1.00 21.61 184 TYR B C 1
ATOM 1410 O O . TYR B 2 175 A 5.746 9.338 -3.066 1.00 23.01 184 TYR B O 1
ATOM 1419 N N . GLU B 2 176 ? 6.493 8.402 -4.964 1.00 23.07 185 GLU B N 1
ATOM 1420 C CA . GLU B 2 176 ? 6.927 9.653 -5.559 1.00 24.42 185 GLU B CA 1
ATOM 1421 C C . GLU B 2 176 ? 5.739 10.630 -5.647 1.00 24.96 185 GLU B C 1
ATOM 1422 O O . GLU B 2 176 ? 5.877 11.831 -5.403 1.00 24.74 185 GLU B O 1
ATOM 1428 N N . ALA B 2 177 ? 4.569 10.098 -5.984 1.00 24.52 186 ALA B N 1
ATOM 1429 C CA . ALA B 2 177 ? 3.372 10.908 -6.114 1.00 24.99 186 ALA B CA 1
ATOM 1430 C C . ALA B 2 177 ? 2.658 11.068 -4.77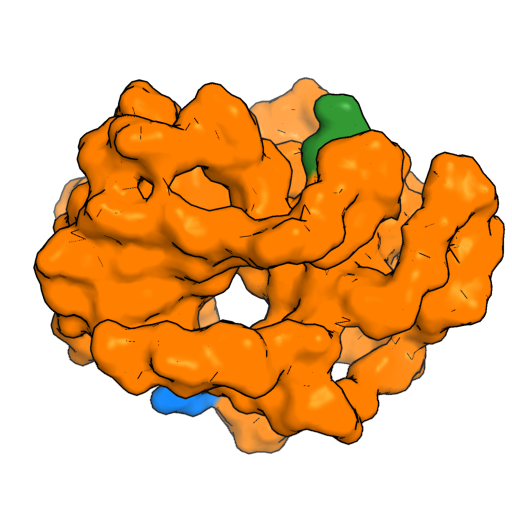4 1.00 26.49 186 ALA B C 1
ATOM 1431 O O . ALA B 2 177 ? 1.610 11.712 -4.694 1.00 26.13 186 ALA B O 1
ATOM 1433 N N . GLY B 2 178 A 3.223 10.469 -3.728 1.00 25.67 186 GLY B N 1
ATOM 1434 C CA . GLY B 2 178 A 2.621 10.558 -2.409 1.00 26.06 186 GLY B CA 1
ATOM 1435 C C . GLY B 2 178 A 1.338 9.754 -2.290 1.00 25.73 186 GLY B C 1
ATOM 1436 O O . GLY B 2 178 A 1.132 8.792 -3.030 1.00 23.89 186 GLY B O 1
ATOM 1437 N N . GLY B 2 179 B 0.471 10.147 -1.359 1.00 25.48 186 GLY B N 1
ATOM 1438 C CA . GLY B 2 179 B -0.786 9.446 -1.186 1.00 24.30 186 GLY B CA 1
ATOM 1439 C C . GLY B 2 179 B -0.818 8.476 -0.021 1.00 24.50 186 GLY B C 1
ATOM 1440 O O . GLY B 2 179 B -1.790 8.455 0.736 1.00 24.86 186 GLY B O 1
ATOM 1441 N N . VAL B 2 180 C 0.232 7.670 0.127 1.00 23.21 186 VAL B N 1
ATOM 1442 C CA . VAL B 2 180 C 0.294 6.679 1.199 1.00 22.27 186 VAL B CA 1
ATOM 1443 C C . VAL B 2 180 C 1.482 6.967 2.101 1.00 21.93 186 VAL B C 1
ATOM 1444 O O . VAL B 2 180 C 2.601 7.117 1.620 1.00 22.68 186 VAL B O 1
ATOM 1448 N N . ASP B 2 181 ? 1.248 7.030 3.407 1.00 20.77 189 ASP B N 1
ATOM 1449 C CA . ASP B 2 181 ? 2.336 7.316 4.338 1.00 20.33 189 ASP B CA 1
ATOM 1450 C C . ASP B 2 181 ? 1.898 7.190 5.801 1.00 20.40 189 ASP B C 1
ATOM 1451 O O . ASP B 2 181 ? 0.702 7.205 6.113 1.00 19.67 189 ASP B O 1
ATOM 1456 N N . SER B 2 182 ? 2.879 7.027 6.684 1.00 19.23 190 SER B N 1
ATOM 1457 C CA . SER B 2 182 ? 2.614 6.949 8.112 1.00 19.84 190 SER B CA 1
ATOM 1458 C C . SER B 2 182 ? 2.416 8.398 8.574 1.00 20.03 190 SER B C 1
ATOM 1459 O O . SER B 2 182 ? 3.062 9.314 8.065 1.00 21.30 190 SER B O 1
ATOM 1462 N N . CYS B 2 183 ? 1.510 8.610 9.519 1.00 19.70 191 CYS B N 1
ATOM 1463 C CA . CYS B 2 183 ? 1.231 9.960 9.994 1.00 20.35 191 CYS B CA 1
ATOM 1464 C C . CYS B 2 183 ? 1.281 10.043 11.522 1.00 21.39 191 CYS B C 1
ATOM 1465 O O . CYS B 2 183 ? 1.577 9.056 12.206 1.00 20.32 191 CYS B O 1
ATOM 1468 N N . GLN B 2 184 ? 1.003 11.231 12.052 1.00 21.68 192 GLN B N 1
ATOM 1469 C CA . GLN B 2 184 ? 0.992 11.438 13.498 1.00 22.82 192 GLN B CA 1
ATOM 1470 C C . GLN B 2 184 ? 0.165 10.327 14.153 1.00 21.72 192 GLN B C 1
ATOM 1471 O O . GLN B 2 184 ? -0.873 9.935 13.626 1.00 21.42 192 GLN B O 1
ATOM 1477 N N . GLY B 2 185 ? 0.635 9.812 15.287 1.00 20.09 193 GLY B N 1
ATOM 1478 C CA . GLY B 2 185 ? -0.092 8.752 15.965 1.00 18.18 193 GLY B CA 1
ATOM 1479 C C . GLY B 2 185 ? 0.351 7.360 15.550 1.00 17.92 193 GLY B C 1
ATOM 1480 O O . GLY B 2 185 ? -0.098 6.360 16.121 1.00 17.18 193 GLY B O 1
ATOM 1481 N N . ASP B 2 186 ? 1.233 7.290 14.555 1.00 17.33 194 ASP B N 1
ATOM 1482 C CA . ASP B 2 186 ? 1.741 6.005 14.073 1.00 17.38 194 ASP B CA 1
ATOM 1483 C C . ASP B 2 186 ? 3.170 5.748 14.531 1.00 13.93 194 ASP B C 1
ATOM 1484 O O . ASP B 2 186 ? 3.668 4.637 14.412 1.00 14.25 194 ASP B O 1
ATOM 1489 N N . SER B 2 187 ? 3.827 6.779 15.046 1.00 15.81 195 SER B N 1
ATOM 1490 C CA . SER B 2 187 ? 5.204 6.643 15.518 1.00 17.58 195 SER B CA 1
ATOM 1491 C C . SER B 2 187 ? 5.296 5.499 16.513 1.00 16.77 195 SER B C 1
ATOM 1492 O O . SER B 2 187 ? 4.419 5.335 17.363 1.00 16.43 195 SER B O 1
ATOM 1495 N N . GLY B 2 188 ? 6.368 4.723 16.411 1.00 14.89 196 GLY B N 1
ATOM 1496 C CA . GLY B 2 188 ? 6.538 3.590 17.295 1.00 11.85 196 GLY B CA 1
ATOM 1497 C C . GLY B 2 188 ? 6.037 2.351 16.590 1.00 10.39 196 GLY B C 1
ATOM 1498 O O . GLY B 2 188 ? 6.511 1.246 16.856 1.00 9.32 196 GLY B O 1
ATOM 1499 N N . GLY B 2 189 ? 5.071 2.546 15.689 1.00 9.33 197 GLY B N 1
ATOM 1500 C CA . GLY B 2 189 ? 4.512 1.448 14.917 1.00 6.87 197 GLY B CA 1
ATOM 1501 C C . GLY B 2 189 ? 5.549 0.898 13.949 1.00 6.37 197 GLY B C 1
ATOM 1502 O O . GLY B 2 189 ? 6.537 1.569 13.655 1.00 5.54 197 GLY B O 1
ATOM 1503 N N . PRO B 2 190 ? 5.341 -0.312 13.420 1.00 5.77 198 PRO B N 1
ATOM 1504 C CA . PRO B 2 190 ? 6.267 -0.955 12.491 1.00 7.85 198 PRO B CA 1
ATOM 1505 C C . PRO B 2 190 ? 6.196 -0.595 11.009 1.00 9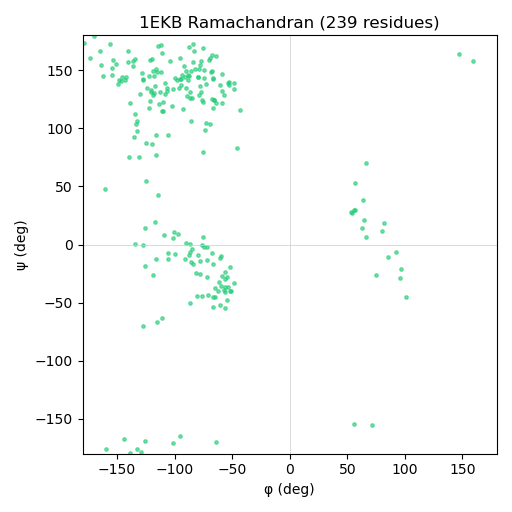.68 198 PRO B C 1
ATOM 1506 O O . PRO B 2 190 ? 5.255 0.034 10.522 1.00 9.53 198 PRO B O 1
ATOM 1510 N N . LEU B 2 191 ? 7.252 -1.007 10.325 1.00 11.27 199 LEU B N 1
ATOM 1511 C CA . LEU B 2 191 ? 7.414 -0.886 8.886 1.00 11.56 199 LEU B CA 1
ATOM 1512 C C . LEU B 2 191 ? 7.882 -2.316 8.703 1.00 13.11 199 LEU B C 1
ATOM 1513 O O . LEU B 2 191 ? 9.015 -2.652 9.050 1.00 14.28 199 LEU B O 1
ATOM 1518 N N . MET B 2 192 ? 7.005 -3.174 8.208 1.00 12.44 200 MET B N 1
ATOM 1519 C CA . MET B 2 192 ? 7.377 -4.562 8.059 1.00 12.57 200 MET B CA 1
ATOM 1520 C C . MET B 2 192 ? 7.511 -5.054 6.625 1.00 13.87 200 MET B C 1
ATOM 1521 O O . MET B 2 192 ? 6.826 -4.599 5.712 1.00 12.13 200 MET B O 1
ATOM 1526 N N . CYS B 2 193 ? 8.414 -6.004 6.452 1.00 15.33 201 CYS B N 1
ATOM 1527 C CA . CYS B 2 193 ? 8.693 -6.582 5.155 1.00 17.91 201 CYS B CA 1
ATOM 1528 C C . CYS B 2 193 ? 8.634 -8.080 5.317 1.00 19.31 201 CYS B C 1
ATOM 1529 O O . CYS B 2 193 ? 9.254 -8.637 6.229 1.00 21.39 201 CYS B O 1
ATOM 1532 N N . GLN B 2 194 ? 7.878 -8.742 4.454 1.00 21.14 202 GLN B N 1
ATOM 1533 C CA . GLN B 2 194 ? 7.784 -10.181 4.550 1.00 24.91 202 GLN B CA 1
ATOM 1534 C C . GLN B 2 194 ? 8.964 -10.775 3.798 1.00 27.82 202 GLN B C 1
ATOM 1535 O O . GLN B 2 194 ? 9.213 -10.444 2.647 1.00 27.45 202 GLN B O 1
ATOM 1541 N N . GLU B 2 195 ? 9.712 -11.625 4.476 1.00 31.98 203 GLU B N 1
ATOM 1542 C CA . GLU B 2 195 ? 10.865 -12.257 3.872 1.00 37.14 203 GLU B CA 1
ATOM 1543 C C . GLU B 2 195 ? 10.623 -13.747 3.908 1.00 39.01 203 GLU B C 1
ATOM 1544 O O . GLU B 2 195 ? 11.026 -14.410 4.864 1.00 39.92 203 GLU B O 1
ATOM 1550 N N . ASN B 2 196 ? 9.942 -14.263 2.888 1.00 40.55 204 ASN B N 1
ATOM 1551 C CA . ASN B 2 196 ? 9.670 -15.685 2.795 1.00 41.14 204 ASN B CA 1
ATOM 1552 C C . ASN B 2 196 ? 8.737 -16.216 3.867 1.00 40.10 204 ASN B C 1
ATOM 1553 O O . ASN B 2 196 ? 9.152 -16.950 4.768 1.00 40.39 204 ASN B O 1
ATOM 1558 N N . ASN B 2 197 ? 7.477 -15.815 3.752 1.00 38.72 205 ASN B N 1
ATOM 1559 C CA . ASN B 2 197 ? 6.438 -16.233 4.673 1.00 36.83 205 ASN B CA 1
ATOM 1560 C C . ASN B 2 197 ? 6.522 -15.535 6.026 1.00 35.96 205 ASN B C 1
ATOM 1561 O O . ASN B 2 197 ? 5.505 -15.378 6.697 1.00 35.13 205 ASN B O 1
ATOM 1563 N N . ARG B 2 198 ? 7.721 -15.091 6.406 1.00 33.81 206 ARG B N 1
ATOM 1564 C CA . ARG B 2 198 ? 7.933 -14.415 7.689 1.00 30.45 206 ARG B CA 1
ATOM 1565 C C . ARG B 2 198 ? 8.049 -12.886 7.624 1.00 26.93 206 ARG B C 1
ATOM 1566 O O . ARG B 2 198 ? 8.767 -12.356 6.788 1.00 25.08 206 ARG B O 1
ATOM 1574 N N . TRP B 2 199 ? 7.352 -12.186 8.525 1.00 22.28 207 TRP B N 1
ATOM 1575 C CA . TRP B 2 199 ? 7.415 -10.728 8.572 1.00 18.55 207 TRP B CA 1
ATOM 1576 C C . TRP B 2 199 ? 8.532 -10.269 9.502 1.00 18.34 207 TRP B C 1
ATOM 1577 O O . TRP B 2 199 ? 8.690 -10.789 10.610 1.00 16.68 207 TRP B O 1
ATOM 1588 N N . LEU B 2 200 ? 9.308 -9.294 9.035 1.00 16.70 208 LEU B N 1
ATOM 1589 C CA . LEU B 2 200 ? 10.445 -8.760 9.778 1.00 15.30 208 LEU B CA 1
ATOM 1590 C C . LEU B 2 200 ? 10.190 -7.313 10.137 1.00 15.14 208 LEU B C 1
ATOM 1591 O O . LEU B 2 200 ? 9.527 -6.604 9.392 1.00 15.71 208 LEU B O 1
ATOM 1596 N N . LEU B 2 201 ? 10.726 -6.873 11.268 1.00 13.85 209 LEU B N 1
ATOM 1597 C CA . LEU B 2 201 ? 10.567 -5.486 11.659 1.00 14.89 209 LEU B CA 1
ATOM 1598 C C . LEU B 2 201 ? 11.696 -4.736 10.961 1.00 15.27 209 LEU B C 1
ATOM 1599 O O . LEU B 2 201 ? 12.864 -4.851 11.332 1.00 16.75 209 LEU B O 1
ATOM 1604 N N . ALA B 2 202 ? 11.333 -3.986 9.928 1.00 15.51 210 ALA B N 1
ATOM 1605 C CA . ALA B 2 202 ? 12.295 -3.226 9.147 1.00 13.52 210 ALA B CA 1
ATOM 1606 C C . ALA B 2 202 ? 12.557 -1.855 9.752 1.00 12.15 210 ALA B C 1
ATOM 1607 O O . ALA B 2 202 ? 13.705 -1.450 9.936 1.00 11.88 210 ALA B O 1
ATOM 1609 N N . GLY B 2 203 ? 11.486 -1.134 10.049 1.00 11.50 211 GLY B N 1
ATOM 1610 C CA . GLY B 2 203 ? 11.643 0.188 10.610 1.00 10.95 211 GLY B CA 1
ATOM 1611 C C . GLY B 2 203 ? 10.664 0.477 11.726 1.00 10.37 211 GLY B C 1
ATOM 1612 O O . GLY B 2 203 ? 9.843 -0.362 12.090 1.00 11.33 211 GLY B O 1
ATOM 1613 N N . VAL B 2 204 ? 10.766 1.685 12.260 1.00 10.74 212 VAL B N 1
ATOM 1614 C CA . VAL B 2 204 ? 9.910 2.150 13.333 1.00 10.32 212 VAL B CA 1
ATOM 1615 C C . VAL B 2 204 ? 9.483 3.554 12.927 1.00 10.62 212 VAL B C 1
ATOM 1616 O O . VAL B 2 204 ? 10.311 4.459 12.855 1.00 11.68 212 VAL B O 1
ATOM 1620 N N . THR B 2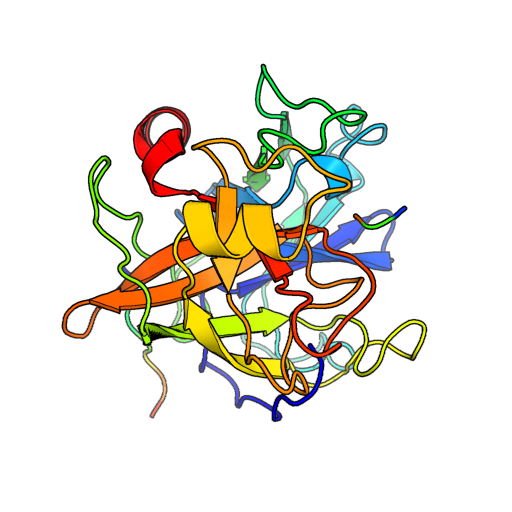 205 ? 8.196 3.723 12.635 1.00 11.84 213 THR B N 1
ATOM 1621 C CA . THR B 2 205 ? 7.663 5.018 12.214 1.00 11.35 213 THR B CA 1
ATOM 1622 C C . THR B 2 205 ? 8.262 6.105 13.092 1.00 14.81 213 THR B C 1
ATOM 1623 O O . THR B 2 205 ? 8.018 6.139 14.300 1.00 18.00 213 THR B O 1
ATOM 1627 N N . SER B 2 206 ? 9.038 6.997 12.479 1.00 16.97 214 SER B N 1
ATOM 1628 C CA . SER B 2 206 ? 9.708 8.059 13.215 1.00 16.56 214 SER B CA 1
ATOM 1629 C C . SER B 2 206 ? 9.278 9.487 12.902 1.00 18.48 214 SER B C 1
ATOM 1630 O O . SER B 2 206 ? 8.704 10.156 13.758 1.00 20.28 214 SER B O 1
ATOM 1633 N N . PHE B 2 207 ? 9.554 9.962 11.691 1.00 20.40 215 PHE B N 1
ATOM 1634 C CA . PHE B 2 207 ? 9.198 11.336 11.332 1.00 22.36 215 PHE B CA 1
ATOM 1635 C C . PHE B 2 207 ? 9.119 11.584 9.824 1.00 24.08 215 PHE B C 1
ATOM 1636 O O . PHE B 2 207 ? 9.275 10.664 9.019 1.00 24.28 215 PHE B O 1
ATOM 1644 N N . GLY B 2 208 ? 8.884 12.843 9.461 1.00 26.18 216 GLY B N 1
ATOM 1645 C CA . GLY B 2 208 ? 8.788 13.227 8.065 1.00 28.55 216 GLY B CA 1
ATOM 1646 C C . GLY B 2 208 ? 8.032 14.531 7.900 1.00 30.12 216 GLY B C 1
ATOM 1647 O O . GLY B 2 208 ? 7.259 14.922 8.775 1.00 30.72 216 GLY B O 1
ATOM 1648 N N . TYR B 2 209 ? 8.256 15.211 6.778 1.00 31.33 217 TYR B N 1
ATOM 1649 C CA . TYR B 2 209 ? 7.583 16.479 6.506 1.00 31.81 217 TYR B CA 1
ATOM 1650 C C . TYR B 2 209 ? 6.130 16.191 6.167 1.00 30.79 217 TYR B C 1
ATOM 1651 O O . TYR B 2 209 ? 5.824 15.730 5.070 1.00 32.17 217 TYR B O 1
ATOM 1660 N N . GLN B 2 210 ? 5.234 16.465 7.107 1.00 29.55 219 GLN B N 1
ATOM 1661 C CA . GLN B 2 210 ? 3.822 16.206 6.889 1.00 25.55 219 GLN B CA 1
ATOM 1662 C C . GLN B 2 210 ? 3.602 14.742 6.526 1.00 25.25 219 GLN B C 1
ATOM 1663 O O . GLN B 2 210 ? 4.409 13.887 6.893 1.00 24.05 219 GLN B O 1
ATOM 1669 N N . CYS B 2 211 ? 2.523 14.445 5.807 1.00 24.82 220 CYS B N 1
ATOM 1670 C CA . CYS B 2 211 ? 2.220 13.063 5.453 1.00 23.70 220 CYS B CA 1
ATOM 1671 C C . CYS B 2 211 ? 1.565 12.903 4.085 1.00 22.84 220 CYS B C 1
ATOM 1672 O O . CYS B 2 211 ? 0.766 13.735 3.673 1.00 21.81 220 CYS B O 1
ATOM 1675 N N . ALA B 2 212 ? 1.913 11.820 3.398 1.00 22.50 221 ALA B N 1
ATOM 1676 C CA . ALA B 2 212 ? 1.361 11.504 2.087 1.00 22.51 221 ALA B CA 1
ATOM 1677 C C . ALA B 2 212 ? 1.742 12.487 0.973 1.00 23.14 221 ALA B C 1
ATOM 1678 O O . ALA B 2 212 ? 1.238 12.379 -0.148 1.00 22.20 221 ALA B O 1
ATOM 1680 N N . LEU B 2 213 A 2.622 13.434 1.279 1.00 23.56 221 LEU B N 1
ATOM 1681 C CA . LEU B 2 213 A 3.050 14.409 0.285 1.00 24.83 221 LEU B CA 1
ATOM 1682 C C . LEU B 2 213 A 3.999 13.763 -0.713 1.00 26.98 221 LEU B C 1
ATOM 1683 O O . LEU B 2 213 A 4.811 12.908 -0.362 1.00 28.31 221 LEU B O 1
ATOM 1688 N N . PRO B 2 214 ? 3.900 14.162 -1.982 1.00 29.01 222 PRO B N 1
ATOM 1689 C CA . PRO B 2 214 ? 4.772 13.605 -3.015 1.00 29.39 222 PRO B CA 1
ATOM 1690 C C . PRO B 2 214 ? 6.224 14.008 -2.795 1.00 29.00 222 PRO B C 1
ATOM 1691 O O . PRO B 2 214 ? 6.508 15.125 -2.363 1.00 29.04 222 PRO B O 1
ATOM 1695 N N . ASN B 2 215 ? 7.138 13.090 -3.088 1.00 28.41 223 ASN B N 1
ATOM 1696 C CA . ASN B 2 215 ? 8.561 13.363 -2.932 1.00 30.94 223 ASN B CA 1
ATOM 1697 C C . ASN B 2 215 ? 8.909 13.806 -1.508 1.00 30.25 223 ASN B C 1
ATOM 1698 O O . ASN B 2 215 ? 9.845 14.575 -1.295 1.00 31.90 223 ASN B O 1
ATOM 1703 N N . ARG B 2 216 ? 8.130 13.313 -0.549 1.00 29.25 224 ARG B N 1
ATOM 1704 C CA . ARG B 2 216 ? 8.320 13.599 0.872 1.00 27.58 224 ARG B CA 1
ATOM 1705 C C . ARG B 2 216 ? 8.058 12.273 1.575 1.00 25.21 224 ARG B C 1
ATOM 1706 O O . ARG B 2 216 ? 7.003 12.068 2.180 1.00 23.32 224 ARG B O 1
ATOM 1714 N N . PRO B 2 217 ? 9.025 11.347 1.493 1.00 23.17 225 PRO B N 1
ATOM 1715 C CA . PRO B 2 217 ? 8.915 10.023 2.106 1.00 22.21 225 PRO B CA 1
ATOM 1716 C C . PRO B 2 217 ? 8.909 10.027 3.634 1.00 21.04 225 PRO B C 1
ATOM 1717 O O . PRO B 2 217 ? 9.513 10.895 4.276 1.00 18.54 225 PRO B O 1
ATOM 1721 N N . GLY B 2 218 ? 8.217 9.046 4.201 1.00 18.85 226 GLY B N 1
ATOM 1722 C CA . GLY B 2 218 ? 8.168 8.925 5.641 1.00 18.14 226 GLY B CA 1
ATOM 1723 C C . GLY B 2 218 ? 9.474 8.311 6.095 1.00 17.24 226 GLY B C 1
ATOM 1724 O O . GLY B 2 218 ? 9.966 7.364 5.472 1.00 17.93 226 GLY B O 1
ATOM 1725 N N . VAL B 2 219 ? 10.044 8.861 7.165 1.00 15.31 227 VAL B N 1
ATOM 1726 C CA . VAL B 2 219 ? 11.299 8.358 7.711 1.00 14.45 227 VAL B CA 1
ATOM 1727 C C . VAL B 2 219 ? 11.046 7.380 8.860 1.00 14.44 227 VAL B C 1
ATOM 1728 O O . VAL B 2 219 ? 10.143 7.562 9.668 1.00 14.89 227 VAL B O 1
ATOM 1732 N N . TYR B 2 220 ? 11.861 6.340 8.922 1.00 15.74 228 TYR B N 1
ATOM 1733 C CA . TYR B 2 220 ? 11.730 5.328 9.951 1.00 15.82 228 TYR B CA 1
ATOM 1734 C C . TYR B 2 220 ? 13.098 4.988 10.493 1.00 18.01 228 TYR B C 1
ATOM 1735 O O . TYR B 2 220 ? 14.104 5.144 9.799 1.00 19.45 228 TYR B O 1
ATOM 1744 N N . ALA B 2 221 ? 13.136 4.530 11.739 1.00 17.61 229 ALA B N 1
ATOM 1745 C CA . ALA B 2 221 ? 14.392 4.120 12.336 1.00 18.14 229 ALA B CA 1
ATOM 1746 C C .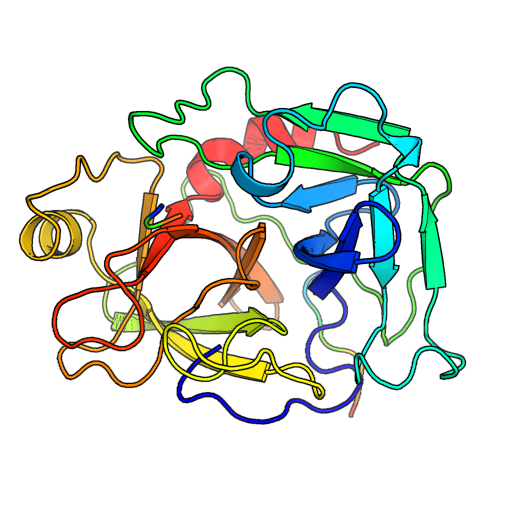 ALA B 2 221 ? 14.685 2.752 11.712 1.00 17.97 229 ALA B C 1
ATOM 1747 O O . ALA B 2 221 ? 13.847 1.854 11.767 1.00 18.70 229 ALA B O 1
ATOM 1749 N N . ARG B 2 222 ? 15.858 2.614 11.096 1.00 18.92 230 ARG B N 1
ATOM 1750 C CA . ARG B 2 222 ? 16.279 1.374 10.436 1.00 17.76 230 ARG B CA 1
ATOM 1751 C C . ARG B 2 222 ? 16.660 0.309 11.469 1.00 18.20 230 ARG B C 1
ATOM 1752 O O . ARG B 2 222 ? 17.766 0.297 11.995 1.00 17.01 230 ARG B O 1
ATOM 1760 N N . VAL B 2 223 ? 15.726 -0.594 11.738 1.00 20.01 231 VAL B N 1
ATOM 1761 C CA . VAL B 2 223 ? 15.912 -1.644 12.731 1.00 19.51 231 VAL B CA 1
ATOM 1762 C C . VAL B 2 223 ? 17.141 -2.549 12.613 1.00 21.45 231 VAL B C 1
ATOM 1763 O O . VAL B 2 223 ? 17.720 -2.940 13.631 1.00 20.01 231 VAL B O 1
ATOM 1767 N N . PRO B 2 224 ? 17.556 -2.904 11.382 1.00 23.19 232 PRO B N 1
ATOM 1768 C CA . PRO B 2 224 ? 18.736 -3.773 11.295 1.00 24.05 232 PRO B CA 1
ATOM 1769 C C . PRO B 2 224 ? 19.937 -3.147 12.015 1.00 23.65 232 PRO B C 1
ATOM 1770 O O . PRO B 2 224 ? 20.796 -3.853 12.540 1.00 23.38 232 PRO B O 1
ATOM 1774 N N . ARG B 2 225 ? 19.968 -1.816 12.042 1.00 23.79 233 ARG B N 1
ATOM 1775 C CA . ARG B 2 225 ? 21.032 -1.054 12.691 1.00 26.13 233 ARG B CA 1
ATOM 1776 C C . ARG B 2 225 ? 20.938 -1.024 14.216 1.00 26.72 233 ARG B C 1
ATOM 1777 O O . ARG B 2 225 ? 21.789 -0.422 14.880 1.00 27.10 233 ARG B O 1
ATOM 1785 N N . PHE B 2 226 ? 19.912 -1.667 14.767 1.00 26.52 234 PHE B N 1
ATOM 1786 C CA . PHE B 2 226 ? 19.722 -1.705 16.212 1.00 25.37 234 PHE B CA 1
ATOM 1787 C C . PHE B 2 226 ? 19.397 -3.109 16.668 1.00 26.05 234 PHE B C 1
ATOM 1788 O O . PHE B 2 226 ? 19.192 -3.353 17.853 1.00 25.66 234 PHE B O 1
ATOM 1796 N N . THR B 2 227 ? 19.353 -4.029 15.715 1.00 27.46 235 THR B N 1
ATOM 1797 C CA . THR B 2 227 ? 19.001 -5.407 15.995 1.00 28.82 235 THR B CA 1
ATOM 1798 C C . THR B 2 227 ? 19.726 -6.078 17.169 1.00 29.60 235 THR B C 1
ATOM 1799 O O . THR B 2 227 ? 19.142 -6.918 17.852 1.00 29.54 235 THR B O 1
ATOM 1803 N N . GLU B 2 228 ? 20.982 -5.713 17.412 1.00 29.24 236 GLU B N 1
ATOM 1804 C CA . GLU B 2 228 ? 21.730 -6.328 18.505 1.00 30.07 236 GLU B CA 1
ATOM 1805 C C . GLU B 2 228 ? 21.370 -5.708 19.849 1.00 28.21 236 GLU B C 1
ATOM 1806 O O . GLU B 2 228 ? 21.171 -6.411 20.833 1.00 27.73 236 GLU B O 1
ATOM 1812 N N . TRP B 2 229 ? 21.288 -4.384 19.878 1.00 26.30 237 TRP B N 1
ATOM 1813 C CA . TRP B 2 229 ? 20.919 -3.666 21.083 1.00 26.19 237 TRP B CA 1
ATOM 1814 C C . TRP B 2 229 ? 19.566 -4.183 21.571 1.00 25.63 237 TRP B C 1
ATOM 1815 O O . TRP B 2 229 ? 19.356 -4.361 22.763 1.00 25.67 237 TRP B O 1
ATOM 1826 N N . ILE B 2 230 ? 18.656 -4.419 20.632 1.00 23.54 238 ILE B N 1
ATOM 1827 C CA . ILE B 2 230 ? 17.323 -4.909 20.950 1.00 20.31 238 ILE B CA 1
ATOM 1828 C C . ILE B 2 230 ? 17.360 -6.324 21.512 1.00 21.90 238 ILE B C 1
ATOM 1829 O O . ILE B 2 230 ? 16.823 -6.585 22.592 1.00 20.17 238 ILE B O 1
ATOM 1834 N N . GLN B 2 231 ? 17.993 -7.234 20.777 1.00 23.08 239 GLN B N 1
ATOM 1835 C CA . GLN B 2 231 ? 18.087 -8.627 21.194 1.00 23.49 239 GLN B CA 1
ATOM 1836 C C . GLN B 2 231 ? 18.802 -8.833 22.521 1.00 22.87 239 GLN B C 1
ATOM 1837 O O . GLN B 2 231 ? 18.759 -9.926 23.081 1.00 23.86 239 GLN B O 1
ATOM 1843 N N . SER B 2 232 ? 19.463 -7.799 23.024 1.00 22.55 240 SER B N 1
ATOM 1844 C CA . SER B 2 232 ? 20.171 -7.935 24.283 1.00 23.88 240 SER B CA 1
ATOM 1845 C C . SER B 2 232 ? 19.176 -7.873 25.436 1.00 26.43 240 SER B C 1
ATOM 1846 O O . SER B 2 232 ? 19.428 -8.417 26.512 1.00 26.61 240 SER B O 1
ATOM 1849 N N . PHE B 2 233 ? 18.039 -7.219 25.202 1.00 26.23 241 PHE B N 1
ATOM 1850 C CA . PHE B 2 233 ? 17.005 -7.107 26.226 1.00 26.00 241 PHE B CA 1
ATOM 1851 C C . PHE B 2 233 ? 16.137 -8.357 26.282 1.00 28.10 241 PHE B C 1
ATOM 1852 O O . PHE B 2 233 ? 15.554 -8.662 27.315 1.00 28.50 241 PHE B O 1
ATOM 1860 N N . LEU B 2 234 ? 16.071 -9.078 25.168 1.00 31.44 242 LEU B N 1
ATOM 1861 C CA . LEU B 2 234 ? 15.230 -10.265 25.048 1.00 34.75 242 LEU B CA 1
ATOM 1862 C C . LEU B 2 234 ? 15.265 -11.278 26.181 1.00 36.20 242 LEU B C 1
ATOM 1863 O O . LEU B 2 234 ? 15.954 -12.299 26.104 1.00 36.10 242 LEU B O 1
ATOM 1868 N N . HIS B 2 235 ? 14.467 -10.961 27.206 1.00 39.16 243 HIS B N 1
ATOM 1869 C CA . HIS B 2 235 ? 14.269 -11.718 28.449 1.00 38.98 243 HIS B CA 1
ATOM 1870 C C . HIS B 2 235 ? 14.596 -10.868 29.683 1.00 39.05 243 HIS B C 1
ATOM 1871 O O . HIS B 2 235 ? 13.812 -9.926 29.969 1.00 35.42 243 HIS B O 1
ATOM 1878 N N . ASP C 3 3 ? 6.433 18.064 16.535 1.00 37.20 303 ASP C N 1
ATOM 1879 C CA . ASP C 3 3 ? 7.210 18.682 15.415 1.00 37.41 303 ASP C CA 1
ATOM 1880 C C . ASP C 3 3 ? 6.851 17.947 14.122 1.00 36.85 303 ASP C C 1
ATOM 1881 O O . ASP C 3 3 ? 5.679 17.831 13.754 1.00 37.62 303 ASP C O 1
ATOM 1886 N N . ASP C 3 4 ? 7.874 17.472 13.427 1.00 35.15 304 ASP C N 1
ATOM 1887 C CA . ASP C 3 4 ? 7.677 16.708 12.212 1.00 32.71 304 ASP C CA 1
ATOM 1888 C C . ASP C 3 4 ? 7.603 15.269 12.709 1.00 31.39 304 ASP C C 1
ATOM 1889 O O . ASP C 3 4 ? 7.198 14.364 11.979 1.00 30.44 304 ASP C O 1
ATOM 1894 N N . ASP C 3 5 ? 7.985 15.077 13.971 1.00 29.67 305 ASP C N 1
ATOM 1895 C CA . ASP C 3 5 ? 7.992 13.755 14.597 1.00 28.30 305 ASP C CA 1
ATOM 1896 C C . ASP C 3 5 ? 6.631 13.093 14.557 1.00 24.60 305 ASP C C 1
ATOM 1897 O O . ASP C 3 5 ? 5.606 13.751 14.682 1.00 23.25 305 ASP C O 1
#

Foldseek 3Di:
DPDDDDD/DALFDFDDQLPQQQKKFKDQQNHTFEIWGAAAQWKTKFFQVSCPPPFPPQQSMKIKGSDFFQVDPPDPRIDMFTWPHKAQDPPQDPVQLASGMIMTTTPDTDDDDSNHDGAAADALPHDQEFQQKWKAKFQQARFFVHHGHGGITMDIWTWYDLVLQCVLVVVHDSDPQKTWTAAQQFRDADAGSHGNTFTWHADPNGIHGQWGQGAWDTHRHHSITTMTGGRSNCRVVVVVPRD

Radius of gyration: 16.02 Å; Cα contacts (8 Å, |Δi|>4): 712; chains: 3; bounding box: 37×37×42 Å

GO terms:
  GO:0016020 membrane (C, IDA)
  GO:0016020 membrane (C, TAS)
  GO:0044256 protein digestion (P, TAS)
  GO:0032023 trypsinogen activation (P, TAS)

B-factor: mean 23.81, std 9.03, range [2.0, 51.29]

Solvent-accessible surface area: 10408 Å² total; per-residue (Å²): 86,0,23,78,80,52,179,1,14,52,28,63,90,3,129,76,11,6,19,3,0,4,0,0,0,23,32,88,104,116,57,30,9,4,0,0,0,13,15,110,21,14,0,0,0,0,0,32,1,0,108,66,79,44,184,106,32,67,70,0,74,0,8,1,9,13,31,69,27,82,54,100,119,19,135,33,26,31,66,34,66,2,75,92,17,35,36,10,94,132,33,52,85,92,157,12,14,18,2,0,0,0,0,27,0,84,120,124,0,85,82,51,68,60,0,21,13,3,15,36,4,132,93,130,34,109,9,62,80,54,60,94,2,6,0,1,3,9,0,2,61,107,82,153,29,84,87,10,55,28,8,13,36,8,78,1,21,4,9,29,12,129,87,0,60,136,26,0,92,107,37,81,14,32,94,23,4,2,0,0,10,86,128,88,12,38,28,5,10,7,64,29,0,7,0,0,0,0,0,0,79,76,136,61,120,30,20,0,1,0,0,6,2,12,6,91,58,10,20,60,64,66,48,7,3,1,1,3,40,0,5,124,15,3,103,55,0,85,89,45,52,191,146,36,24

Secondary structure (DSSP, 8-state):
-------/-BS-EEPPTTS-TTEEEEEETTEEEEEEEE-SSSEEEE-HHHHTT--SSGGGEEEEES--BTT----TT-EEEEEEEEEE-TT-BTTTTBS--EEEEESS-----SS--PPBPPPTT----TT-EEEEEESSBSSTTSPBPSBPEEEEEEB--HHHHHHH-TTS---TTEEEE--TT---B--TT-TT-EEEEEETTEEEEEEEEEE-SSSS-TT-PEEEEEGGGTHHHHHTT--/---